Protein AF-A0A0F9B7J9-F1 (afdb_monomer)

Foldseek 3Di:
DQLQKDWAAFDPDRVHQPDDQVRNTDMDRPQDPVNPQAGFQDWDDDCWIWTFGLQWIWTWDADDHNCGIDIDTQGGRWGANHSQAWDDDHQWIWGAHPQATWIDRRRDTDGLCPVHCGVVDVQFADSVLRHQWHWDADVVQQKIKIWGFGPPDPDDRATFKIWIARPVVSDIDIDGHTFRHKDWDWQAADDPVRCCVVPVDPVPDLDDPPDSSNVTGDTAIWTQHPVRDIDGPSDFDDKDKDKDDKDFPDPPFWKFWFKKAWPFADPQKWKKKWKWADADPPDDTDTWDIFGADPVRMTGRNVGPRTYGMIMMMMIIGRDTDDTDDMDTDMDTPPDD

Sequence (337 aa):
NHPDRVRWSAANEETDMDQDADTQADSEDLESSDGGGGAIQRGFGGEYGVILQERSIWRQSYLGGDIVFQFDEVEKNRGLFAPGAAARYGRFVYYLAEDGFYRFDGTSSTPIGRNKIDATFFNELDESFKHRITTVISPLDSVVLWSYTTSGTAGNGDPDKIIAFNWSTNRWSRIEVDHEILLAALSVGRTLDGLDAVSTDLDALAFSLDSRVWTGGAATLATFDRAHKLNLLTGTPLTAVFETAERQLSPGQFSTPTSVRSLVEGTSATATIQVGKRTNSGDSVTFGAVISENDNGEHPCRDQNLSDRYHRIRLNVSGGFDDVQAVEVEYHPAGWQ

Mean predicted aligned error: 8.98 Å

Nearest PDB structures (foldseek):
  8zkk-assembly1_O  TM=7.600E-01  e=7.555E-19  Vibrio cholerae
  7z4f-assembly1_G  TM=7.173E-01  e=4.788E-15  Escherichia phage vB_EcoP_SU10
  7z4b-assembly1_DW  TM=7.558E-01  e=1.523E-13  Escherichia phage vB_EcoP_SU10
  8zkm-assembly1_E  TM=7.567E-01  e=8.153E-13  Vibrio cholerae
  7z47-assembly1_G  TM=7.385E-01  e=1.886E-12  Escherichia phage vB_EcoP_SU10

Organism: NCBI:txid412755

Radius of gyration: 25.65 Å; Cα contacts (8 Å, |Δi|>4): 740; chains: 1; bounding box: 58×53×76 Å

pLDDT: mean 86.21, std 12.84, range [41.16, 97.81]

Solvent-accessible surface area (backbone atoms only — not comparable to full-atom values): 18960 Å² total; per-residue (Å²): 135,68,59,34,51,48,73,46,38,21,74,97,35,85,84,44,66,66,72,33,80,91,45,53,7,43,71,50,73,61,74,38,95,83,76,61,18,57,43,59,46,45,75,42,82,67,101,45,34,39,39,28,14,43,18,18,27,32,37,35,41,83,68,53,71,96,54,40,64,47,78,44,82,59,40,76,85,44,24,35,63,31,57,34,34,44,44,75,56,94,70,34,37,41,34,32,31,90,88,33,34,33,40,31,63,83,68,55,71,45,77,74,17,76,100,68,46,33,70,61,49,66,74,38,47,30,72,93,41,42,80,63,20,23,35,39,73,41,78,88,80,36,31,41,36,39,33,32,28,48,66,82,62,94,58,98,67,52,25,34,35,34,42,36,38,27,73,84,78,73,47,77,50,79,45,84,52,78,28,55,47,56,42,74,37,63,27,68,57,56,56,79,87,56,41,58,82,77,44,85,46,81,90,73,55,94,60,65,89,85,36,55,65,42,69,27,71,42,78,39,62,26,32,28,34,90,82,75,43,85,41,67,86,76,67,83,56,68,69,44,76,48,70,55,73,78,40,53,88,32,83,98,36,42,22,31,50,40,35,35,34,69,46,67,41,44,100,58,43,44,60,31,36,27,53,24,32,29,78,51,96,86,51,72,73,47,65,53,70,82,34,57,60,44,100,85,51,34,25,76,36,64,86,64,77,57,69,28,32,32,37,29,46,35,40,39,35,32,62,36,68,77,48,77,79,53,74,49,77,43,65,46,56,69,87,75,129

Structure (mmCIF, N/CA/C/O backbone):
data_AF-A0A0F9B7J9-F1
#
_entry.id   AF-A0A0F9B7J9-F1
#
loop_
_atom_site.group_PDB
_atom_site.id
_atom_site.type_symbol
_atom_site.label_atom_id
_atom_site.label_alt_id
_atom_site.label_comp_id
_atom_site.label_asym_id
_atom_site.label_entity_id
_atom_site.label_seq_id
_atom_site.pdbx_PDB_ins_code
_atom_site.Cartn_x
_atom_site.Cartn_y
_atom_site.Cartn_z
_atom_site.occupancy
_atom_site.B_iso_or_equiv
_atom_site.auth_seq_id
_atom_site.auth_comp_id
_atom_site.auth_asym_id
_atom_site.auth_atom_id
_atom_site.pdbx_PDB_model_num
ATOM 1 N N . ASN A 1 1 ? -23.016 14.711 20.528 1.00 66.44 1 ASN A N 1
ATOM 2 C CA . ASN A 1 1 ? -22.232 13.715 19.772 1.00 66.44 1 ASN A CA 1
ATOM 3 C C . ASN A 1 1 ? -20.804 13.809 20.254 1.00 66.44 1 ASN A C 1
ATOM 5 O O . ASN A 1 1 ? -20.250 14.888 20.116 1.00 66.44 1 ASN A O 1
ATOM 9 N N . HIS A 1 2 ? -20.269 12.732 20.829 1.00 84.81 2 HIS A N 1
ATOM 10 C CA . HIS A 1 2 ? -18.863 12.606 21.233 1.00 84.81 2 HIS A CA 1
ATOM 11 C C . HIS A 1 2 ? -18.192 11.624 20.257 1.00 84.81 2 HIS A C 1
ATOM 13 O O . HIS A 1 2 ? -18.293 10.414 20.467 1.00 84.81 2 HIS A O 1
ATOM 19 N N . PRO A 1 3 ? -17.671 12.098 19.107 1.00 89.06 3 PRO A N 1
ATOM 20 C CA . PRO A 1 3 ? -17.072 11.237 18.078 1.00 89.06 3 PRO A CA 1
ATOM 21 C C . PRO A 1 3 ? -15.722 10.626 18.502 1.00 89.06 3 PRO A C 1
ATOM 23 O O . PRO A 1 3 ? -15.186 9.760 17.821 1.00 89.06 3 PRO A O 1
ATOM 26 N N . ASP A 1 4 ? -15.185 11.096 19.615 1.00 92.06 4 ASP A N 1
ATOM 27 C CA . ASP A 1 4 ? -13.957 10.720 20.306 1.00 92.06 4 ASP A CA 1
ATOM 28 C C . ASP A 1 4 ? -14.189 9.741 21.470 1.00 92.06 4 ASP A C 1
ATOM 30 O O . ASP A 1 4 ? -13.235 9.322 22.124 1.00 92.06 4 ASP A O 1
ATOM 34 N N . ARG A 1 5 ? -15.443 9.339 21.715 1.00 93.56 5 ARG A N 1
ATOM 35 C CA . ARG A 1 5 ? -15.799 8.422 22.801 1.00 93.56 5 ARG A CA 1
ATOM 36 C C . ARG A 1 5 ? -15.600 6.963 22.425 1.00 93.56 5 ARG A C 1
ATOM 38 O O . ARG A 1 5 ? -16.201 6.471 21.468 1.00 93.56 5 ARG A O 1
ATOM 45 N N . VAL A 1 6 ? -14.882 6.237 23.271 1.00 93.31 6 VAL A N 1
ATOM 46 C CA . VAL A 1 6 ? -14.864 4.772 23.281 1.00 93.31 6 VAL A CA 1
ATOM 47 C C . VAL A 1 6 ? -15.878 4.279 24.301 1.00 93.31 6 VAL A C 1
ATOM 49 O O . VAL A 1 6 ? -15.999 4.838 25.386 1.00 93.31 6 VAL A O 1
ATOM 52 N N . ARG A 1 7 ? -16.615 3.223 23.961 1.00 92.44 7 ARG A N 1
ATOM 53 C CA . ARG A 1 7 ? -17.518 2.523 24.882 1.00 92.44 7 ARG A CA 1
ATOM 54 C C . ARG A 1 7 ? -17.219 1.038 24.848 1.00 92.44 7 ARG A C 1
ATOM 56 O O . ARG A 1 7 ? -16.876 0.518 23.785 1.00 92.44 7 ARG A O 1
ATOM 63 N N . TRP A 1 8 ? -17.396 0.371 25.975 1.00 92.31 8 TRP A N 1
ATOM 64 C CA . TRP A 1 8 ? -17.300 -1.078 26.068 1.00 92.31 8 TRP A CA 1
ATOM 65 C C . TRP A 1 8 ? -18.460 -1.631 26.892 1.00 92.31 8 TRP A C 1
ATOM 67 O O . TRP A 1 8 ? -19.001 -0.949 27.759 1.00 92.31 8 TRP A O 1
ATOM 77 N N . SER A 1 9 ? -18.861 -2.853 26.557 1.00 93.25 9 SER A N 1
ATOM 78 C CA . SER A 1 9 ? -19.943 -3.563 27.230 1.00 93.25 9 SER A CA 1
ATOM 79 C C . SER A 1 9 ? -19.498 -4.109 28.585 1.00 93.25 9 SER A C 1
ATOM 81 O O . SER A 1 9 ? -18.304 -4.131 28.905 1.00 93.25 9 SER A O 1
ATOM 83 N N . ALA A 1 10 ? -20.464 -4.622 29.338 1.00 92.00 10 ALA A N 1
ATOM 84 C CA . ALA A 1 10 ? -20.236 -5.415 30.531 1.00 92.00 10 ALA A CA 1
ATOM 85 C C . ALA A 1 10 ? -19.312 -6.609 30.251 1.00 92.00 10 ALA A C 1
ATOM 87 O O . ALA A 1 10 ? -19.294 -7.206 29.165 1.00 92.00 10 ALA A O 1
ATOM 88 N N . ALA A 1 11 ? -18.535 -6.990 31.262 1.00 86.75 11 ALA A N 1
ATOM 89 C CA . ALA A 1 11 ? -17.649 -8.137 31.184 1.00 86.75 11 ALA A CA 1
ATOM 90 C C . ALA A 1 11 ? -18.453 -9.437 30.989 1.00 86.75 11 ALA A C 1
ATOM 92 O O . ALA A 1 11 ? -19.240 -9.833 31.846 1.00 86.75 11 ALA A O 1
ATOM 93 N N . ASN A 1 12 ? -18.180 -10.150 29.891 1.00 87.81 12 ASN A N 1
ATOM 94 C CA . ASN A 1 12 ? -18.875 -11.378 29.467 1.00 87.81 12 ASN A CA 1
ATOM 95 C C . ASN A 1 12 ? -20.361 -11.213 29.101 1.00 87.81 12 ASN A C 1
ATOM 97 O O . ASN A 1 12 ? -21.050 -12.223 28.982 1.00 87.81 12 ASN A O 1
ATOM 101 N N . GLU A 1 13 ? -20.840 -9.986 28.908 1.00 90.94 13 GLU A N 1
ATOM 102 C CA . GLU A 1 13 ? -22.191 -9.714 28.417 1.00 90.94 13 GLU A CA 1
ATOM 103 C C . GLU A 1 13 ? -22.115 -8.601 27.368 1.00 90.94 13 GLU A C 1
ATOM 105 O O . 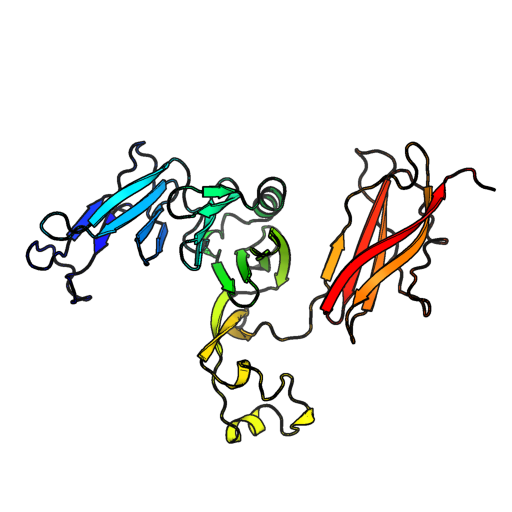GLU A 1 13 ? -22.066 -7.414 27.680 1.00 90.94 13 GLU A O 1
ATOM 110 N N . GLU A 1 14 ? -22.038 -8.986 26.094 1.00 88.69 14 GLU A N 1
ATOM 111 C CA . GLU A 1 14 ? -21.815 -8.060 24.979 1.00 88.69 14 GLU A CA 1
ATOM 112 C C . GLU A 1 14 ? -23.001 -7.136 24.681 1.00 88.69 14 GLU A C 1
ATOM 114 O O . GLU A 1 14 ? -22.853 -6.163 23.937 1.00 88.69 14 GLU A O 1
ATOM 119 N N . THR A 1 15 ? -24.184 -7.455 25.212 1.00 93.06 15 THR A N 1
ATOM 120 C CA . THR A 1 15 ? -25.407 -6.687 24.952 1.00 93.06 15 THR A CA 1
ATOM 121 C C . THR A 1 15 ? -25.685 -5.616 26.001 1.00 93.06 15 THR A C 1
ATOM 123 O O . THR A 1 15 ? -26.428 -4.673 25.714 1.00 93.06 15 THR A O 1
ATOM 126 N N . ASP A 1 16 ? -25.066 -5.723 27.177 1.00 91.81 16 ASP A N 1
ATOM 127 C CA . ASP A 1 16 ? -25.192 -4.753 28.257 1.00 91.81 16 ASP A CA 1
ATOM 128 C C . ASP A 1 16 ? -24.142 -3.646 28.098 1.00 91.81 16 ASP A C 1
ATOM 130 O O . ASP A 1 16 ? -22.937 -3.869 28.201 1.00 91.81 16 ASP A O 1
ATOM 134 N N . MET A 1 17 ? -24.619 -2.444 27.793 1.00 90.19 17 MET A N 1
ATOM 135 C CA . MET A 1 17 ? -23.813 -1.234 27.610 1.00 90.19 17 MET A CA 1
ATOM 136 C C . MET A 1 17 ? -24.127 -0.187 28.687 1.00 90.19 17 MET A C 1
ATOM 138 O O . MET A 1 17 ? -23.710 0.969 28.549 1.00 90.19 17 MET A O 1
ATOM 142 N N . ASP A 1 18 ? -24.912 -0.555 29.703 1.00 91.50 18 ASP A N 1
ATOM 143 C CA . ASP A 1 18 ? -25.284 0.344 30.786 1.00 91.50 18 ASP A CA 1
ATOM 144 C C . ASP A 1 18 ? -24.098 0.480 31.741 1.00 91.50 18 ASP A C 1
ATOM 146 O O . ASP A 1 18 ? -23.540 -0.509 32.206 1.00 91.50 18 ASP A O 1
ATOM 150 N N . GLN A 1 19 ? -23.680 1.720 32.005 1.00 88.94 19 GLN A N 1
ATOM 151 C CA . GLN A 1 19 ? -22.491 1.975 32.816 1.00 88.94 19 GLN A CA 1
ATOM 152 C C . GLN A 1 19 ? -22.691 1.479 34.248 1.00 88.94 19 GLN A C 1
ATOM 154 O O . GLN A 1 19 ? -23.556 1.990 34.966 1.00 88.94 19 GLN A O 1
ATOM 159 N N . ASP A 1 20 ? -21.862 0.531 34.668 1.00 87.25 20 ASP A N 1
ATOM 160 C CA . ASP A 1 20 ? -21.904 -0.052 36.002 1.00 87.25 20 ASP A CA 1
ATOM 161 C C . ASP A 1 20 ? -20.506 -0.554 36.395 1.00 87.25 20 ASP A C 1
ATOM 163 O O . ASP A 1 20 ? -19.847 -1.298 35.666 1.00 87.25 20 ASP A O 1
ATOM 167 N N . ALA A 1 21 ? -20.047 -0.135 37.574 1.00 85.12 21 ALA A N 1
ATOM 168 C CA . ALA A 1 21 ? -18.756 -0.536 38.118 1.00 85.12 21 ALA A CA 1
ATOM 169 C C . ALA A 1 21 ? -18.702 -2.042 38.431 1.00 85.12 21 ALA A C 1
ATOM 171 O O . ALA A 1 21 ? -17.639 -2.651 38.299 1.00 85.12 21 ALA A O 1
ATOM 172 N N . ASP A 1 22 ? -19.834 -2.656 38.799 1.00 87.31 22 ASP A N 1
ATOM 173 C CA . ASP A 1 22 ? -19.907 -4.088 39.107 1.00 87.31 22 ASP A CA 1
ATOM 174 C C . ASP A 1 22 ? -19.765 -4.943 37.838 1.00 87.31 22 ASP A C 1
ATOM 176 O O . ASP A 1 22 ? -19.144 -6.011 37.864 1.00 87.31 22 ASP A O 1
ATOM 180 N N . THR A 1 23 ? -20.306 -4.466 36.712 1.00 88.12 23 THR A N 1
ATOM 181 C CA . THR A 1 23 ? -20.211 -5.142 35.409 1.00 88.12 23 THR A CA 1
ATOM 182 C C . THR A 1 23 ? -18.984 -4.714 34.605 1.00 88.12 23 THR A C 1
ATOM 184 O O . THR A 1 23 ? -18.657 -5.360 33.607 1.00 88.12 23 THR A O 1
ATOM 187 N N . GLN A 1 24 ? -18.286 -3.662 35.049 1.00 89.25 24 GLN A N 1
ATOM 188 C CA . GLN A 1 24 ? -17.162 -3.012 34.368 1.00 89.25 24 GLN A CA 1
ATOM 189 C C . GLN A 1 24 ? -17.520 -2.383 33.010 1.00 89.25 24 GLN A C 1
ATOM 191 O O . GLN A 1 24 ? -16.619 -2.042 32.240 1.00 89.25 24 GLN A O 1
ATOM 196 N N . ALA A 1 25 ? -18.807 -2.217 32.702 1.00 91.25 25 ALA A N 1
ATOM 197 C CA . ALA A 1 25 ? -19.257 -1.478 31.529 1.00 91.25 25 ALA A CA 1
ATOM 198 C C . ALA A 1 25 ? -19.030 0.020 31.750 1.00 91.25 25 ALA A C 1
ATOM 200 O O . ALA A 1 25 ? -19.495 0.578 32.744 1.00 91.25 25 ALA A O 1
ATOM 201 N N . ASP A 1 26 ? -18.326 0.685 30.833 1.00 92.19 26 ASP A N 1
ATOM 202 C CA . ASP A 1 26 ? -18.084 2.124 30.933 1.00 92.19 26 ASP A CA 1
ATOM 203 C C . ASP A 1 26 ? -17.709 2.751 29.568 1.00 92.19 26 ASP A C 1
ATOM 205 O O . ASP A 1 26 ? -17.754 2.113 28.507 1.00 92.19 26 ASP A O 1
ATOM 209 N N . SER A 1 27 ? -17.400 4.047 29.568 1.00 92.12 27 SER A N 1
ATOM 210 C CA . SER A 1 27 ? -16.949 4.804 28.411 1.00 92.12 27 SER A CA 1
ATOM 211 C C . SER A 1 27 ? -15.913 5.847 28.789 1.00 92.12 27 SER A C 1
ATOM 213 O O . SER A 1 27 ? -16.092 6.531 29.789 1.00 92.12 27 SER A O 1
ATOM 215 N N . GLU A 1 28 ? -14.950 6.077 27.904 1.00 92.00 28 GLU A N 1
ATOM 216 C CA . GLU A 1 28 ? -13.939 7.123 28.059 1.00 92.00 28 GLU A CA 1
ATOM 217 C C . GLU A 1 28 ? -13.932 8.026 26.819 1.00 92.00 28 GLU A C 1
ATOM 219 O O . GLU A 1 28 ? -14.028 7.542 25.684 1.00 92.00 28 GLU A O 1
ATOM 224 N N . ASP A 1 29 ? -13.817 9.336 27.032 1.00 92.38 29 ASP A N 1
ATOM 225 C CA . ASP A 1 29 ? -13.589 10.309 25.962 1.00 92.38 29 ASP A CA 1
ATOM 226 C C . ASP A 1 29 ? -12.082 10.438 25.711 1.00 92.38 29 ASP A C 1
ATOM 228 O O . ASP A 1 29 ? -11.319 10.840 26.588 1.00 92.38 29 ASP A O 1
ATOM 232 N N . LEU A 1 30 ? -11.639 10.079 24.503 1.00 91.50 30 LEU A N 1
ATOM 233 C CA . LEU A 1 30 ? -10.228 10.129 24.126 1.00 91.50 30 LEU A CA 1
ATOM 234 C C . LEU A 1 30 ? -9.842 11.531 23.654 1.00 91.50 30 LEU A C 1
ATOM 236 O O . LEU A 1 30 ? -9.619 11.779 22.463 1.00 91.50 30 LEU A O 1
ATOM 240 N N . GLU A 1 31 ? -9.742 12.452 24.605 1.00 87.50 31 GLU A N 1
ATOM 241 C CA . GLU A 1 31 ? -9.237 13.792 24.344 1.00 87.50 31 GLU A CA 1
ATOM 242 C C . GLU A 1 31 ? -7.715 13.745 24.170 1.00 87.50 31 GLU A C 1
ATOM 244 O O . GLU A 1 31 ? -6.949 13.561 25.119 1.00 87.50 31 GLU A O 1
ATOM 249 N N . SER A 1 32 ? -7.264 13.897 22.922 1.00 81.25 32 SER A N 1
ATOM 250 C CA . SER A 1 32 ? -5.836 14.020 22.622 1.00 81.25 32 SER A CA 1
ATOM 251 C C . SER A 1 32 ? -5.226 15.157 23.431 1.00 81.25 32 SER A C 1
ATOM 253 O O . SER A 1 32 ? -5.813 16.231 23.566 1.00 81.25 32 SER A O 1
ATOM 255 N N . SER A 1 33 ? -4.019 14.939 23.949 1.00 78.12 33 SER A N 1
ATOM 256 C CA . SER A 1 33 ? -3.350 15.914 24.815 1.00 78.12 33 SER A CA 1
ATOM 257 C C . SER A 1 33 ? -3.027 17.247 24.125 1.00 78.12 33 SER A C 1
ATOM 259 O O . SER A 1 33 ? -2.748 18.234 24.805 1.00 78.12 33 SER A O 1
ATOM 261 N N . ASP A 1 34 ? -3.060 17.292 22.790 1.00 78.50 34 ASP A N 1
ATOM 262 C CA . ASP A 1 34 ? -2.929 18.515 21.992 1.00 78.50 34 ASP A CA 1
ATOM 263 C C . ASP A 1 34 ? -4.279 19.094 21.518 1.00 78.50 34 ASP A C 1
ATOM 265 O O . ASP A 1 34 ? -4.307 20.114 20.827 1.00 78.50 34 ASP A O 1
ATOM 269 N N . GLY A 1 35 ? -5.399 18.475 21.909 1.00 72.44 35 GLY A N 1
ATOM 270 C CA . GLY A 1 35 ? -6.758 18.846 21.512 1.00 72.44 35 GLY A CA 1
ATOM 271 C C . GLY A 1 35 ? -7.086 18.555 20.043 1.00 72.44 35 GLY A C 1
ATOM 272 O O . GLY A 1 35 ? -8.130 18.988 19.558 1.00 72.44 35 GLY A O 1
ATOM 273 N N . GLY A 1 36 ? -6.204 17.859 19.317 1.00 79.94 36 GLY A N 1
ATOM 274 C CA . GLY A 1 36 ? -6.253 17.716 17.865 1.00 79.94 36 GLY A CA 1
ATOM 275 C C . GLY A 1 36 ? -6.612 16.326 17.343 1.00 79.94 36 GLY A C 1
ATOM 276 O O . GLY A 1 36 ? -6.570 16.150 16.130 1.00 79.94 36 GLY A O 1
ATOM 277 N N . GLY A 1 37 ? -6.951 15.356 18.200 1.00 81.44 37 GLY A N 1
ATOM 278 C CA . GLY A 1 37 ? -7.128 13.940 17.827 1.00 81.44 37 GLY A CA 1
ATOM 279 C C . GLY A 1 37 ? -8.226 13.662 16.791 1.00 81.44 37 GLY A C 1
ATOM 280 O O . GLY A 1 37 ? -8.037 12.818 15.913 1.00 81.44 37 GLY A O 1
ATOM 281 N N . GLY A 1 38 ? -9.329 14.412 16.834 1.00 90.62 38 GLY A N 1
ATOM 282 C CA . GLY A 1 38 ? -10.464 14.252 15.918 1.00 90.62 38 GLY A CA 1
ATOM 283 C C . GLY A 1 38 ? -11.334 13.028 16.227 1.00 90.62 38 GLY A C 1
ATOM 284 O O . GLY A 1 38 ? -11.279 12.456 17.315 1.00 90.62 38 GLY A O 1
ATOM 285 N N . ALA A 1 39 ? -12.172 12.632 15.268 1.00 93.31 39 ALA A N 1
ATOM 286 C CA . ALA A 1 39 ? -13.091 11.505 15.447 1.00 93.31 39 ALA A CA 1
ATOM 287 C C . ALA A 1 39 ? -12.358 10.152 15.478 1.00 93.31 39 ALA A C 1
ATOM 289 O O . ALA A 1 39 ? -11.379 9.954 14.754 1.00 93.31 39 ALA A O 1
ATOM 290 N N . ILE A 1 40 ? -12.865 9.185 16.250 1.00 95.06 40 ILE A N 1
ATOM 291 C CA . ILE A 1 40 ? -12.411 7.792 16.172 1.00 95.06 40 ILE A CA 1
ATOM 292 C C . ILE A 1 40 ? -12.812 7.220 14.813 1.00 95.06 40 ILE A C 1
ATOM 294 O O . ILE A 1 40 ? -13.981 7.219 14.433 1.00 95.06 40 ILE A O 1
ATOM 298 N N . GLN A 1 41 ? -11.825 6.697 14.093 1.00 95.31 41 GLN A N 1
ATOM 299 C CA . GLN A 1 41 ? -12.001 6.126 12.763 1.00 95.31 41 GLN A CA 1
ATOM 300 C C . GLN A 1 41 ? -12.075 4.599 12.820 1.00 95.31 41 GLN A C 1
ATOM 302 O O . GLN A 1 41 ? -12.881 3.991 12.114 1.00 95.31 41 GLN A O 1
ATOM 307 N N . ARG A 1 42 ? -11.226 3.957 13.640 1.00 95.25 42 ARG A N 1
ATOM 308 C CA . ARG A 1 42 ? -11.175 2.491 13.744 1.00 95.25 42 ARG A CA 1
ATOM 309 C C . ARG A 1 42 ? -10.475 2.004 15.009 1.00 95.25 42 ARG A C 1
ATOM 311 O O . ARG A 1 42 ? -9.492 2.595 15.439 1.00 95.25 42 ARG A O 1
ATOM 318 N N . GLY A 1 43 ? -10.934 0.875 15.549 1.00 94.81 43 GLY A N 1
ATOM 319 C CA . GLY A 1 43 ? -10.275 0.147 16.635 1.00 94.81 43 GLY A CA 1
ATOM 320 C C . GLY A 1 43 ? -9.855 -1.265 16.218 1.00 94.81 43 GLY A C 1
ATOM 321 O O . GLY A 1 43 ? -10.502 -1.891 15.377 1.00 94.81 43 GLY A O 1
ATOM 322 N N . PHE A 1 44 ? -8.784 -1.780 16.821 1.00 94.94 44 PHE A N 1
ATOM 323 C CA . PHE A 1 44 ? -8.328 -3.161 16.667 1.00 94.94 44 PHE A CA 1
ATOM 324 C C . PHE A 1 44 ? -8.035 -3.799 18.026 1.00 94.94 44 PHE A C 1
ATOM 326 O O . PHE A 1 44 ? -7.168 -3.324 18.755 1.00 94.94 44 PHE A O 1
ATOM 333 N N . GLY A 1 45 ? -8.679 -4.927 18.328 1.00 90.06 45 GLY A N 1
ATOM 334 C CA . GLY A 1 45 ? -8.370 -5.755 19.501 1.00 90.06 45 GLY A CA 1
ATOM 335 C C . GLY A 1 45 ? -7.180 -6.699 19.278 1.00 90.06 45 GLY A C 1
ATOM 336 O O . GLY A 1 45 ? -6.790 -6.953 18.136 1.00 90.06 45 GLY A O 1
ATOM 337 N N . GLY A 1 46 ? -6.593 -7.201 20.367 1.00 87.12 46 GLY A N 1
ATOM 338 C CA . GLY A 1 46 ? -5.462 -8.138 20.408 1.00 87.12 46 GLY A CA 1
ATOM 339 C C . GLY A 1 46 ? -4.845 -8.172 21.811 1.00 87.12 46 GLY A C 1
ATOM 340 O O . GLY A 1 46 ? -5.580 -8.017 22.775 1.00 87.12 46 GLY A O 1
ATOM 341 N N . GLU A 1 47 ? -3.520 -8.336 21.942 1.00 85.81 47 GLU A N 1
ATOM 342 C CA . GLU A 1 47 ? -2.828 -8.255 23.255 1.00 85.81 47 GLU A CA 1
ATOM 343 C C . GLU A 1 47 ? -3.102 -6.927 23.983 1.00 85.81 47 GLU A C 1
ATOM 345 O O . GLU A 1 47 ? -3.299 -6.890 25.191 1.00 85.81 47 GLU A O 1
ATOM 350 N N . TYR A 1 48 ? -3.167 -5.851 23.206 1.00 90.75 48 TYR A N 1
ATOM 351 C CA . TYR A 1 48 ? -3.689 -4.546 23.581 1.00 90.75 48 TYR A CA 1
ATOM 352 C C . TYR A 1 48 ? -4.633 -4.070 22.472 1.00 90.75 48 TYR A C 1
ATOM 354 O O . TYR A 1 48 ? -4.541 -4.509 21.309 1.00 90.75 48 TYR A O 1
ATOM 362 N N . GLY A 1 49 ? -5.537 -3.165 22.836 1.00 93.25 49 GLY A N 1
ATOM 363 C CA . GLY A 1 49 ? -6.358 -2.434 21.882 1.00 93.25 49 GLY A CA 1
ATOM 364 C C . GLY A 1 49 ? -5.546 -1.324 21.219 1.00 93.25 49 GLY A C 1
ATOM 365 O O . GLY A 1 49 ? -4.721 -0.676 21.861 1.00 93.25 49 GLY A O 1
ATOM 366 N N . VAL A 1 50 ? -5.758 -1.113 19.925 1.00 95.81 50 VAL A N 1
ATOM 367 C CA . VAL A 1 50 ? -5.226 0.035 19.181 1.00 95.81 50 VAL A CA 1
ATOM 368 C C . VAL A 1 50 ? -6.406 0.823 18.654 1.00 95.81 50 VAL A C 1
ATOM 370 O O . VAL A 1 50 ? -7.241 0.258 17.950 1.00 95.81 50 VAL A O 1
ATOM 373 N N . ILE A 1 51 ? -6.471 2.108 18.976 1.00 96.25 51 ILE A N 1
ATOM 374 C CA . ILE A 1 51 ? -7.567 2.989 18.581 1.00 96.25 51 ILE A CA 1
ATOM 375 C C . ILE A 1 51 ? -6.981 4.111 17.738 1.00 96.25 51 ILE A C 1
ATOM 377 O O . ILE A 1 51 ? -6.091 4.836 18.174 1.00 96.25 51 ILE A O 1
ATOM 381 N N . LEU A 1 52 ? -7.458 4.213 16.504 1.00 96.50 52 LEU A N 1
ATOM 382 C CA . LEU A 1 52 ? -7.027 5.195 15.524 1.00 96.50 52 LEU A CA 1
ATOM 383 C C . LEU A 1 52 ? -8.086 6.293 15.435 1.00 96.50 52 LEU A C 1
ATOM 385 O O . LEU A 1 52 ? -9.219 6.035 15.015 1.00 96.50 52 LEU A O 1
ATOM 389 N N . GLN A 1 53 ? -7.706 7.510 15.808 1.00 95.88 53 GLN A N 1
ATOM 390 C CA . GLN A 1 53 ? -8.456 8.725 15.500 1.00 95.88 53 GLN A CA 1
ATOM 391 C C . GLN A 1 53 ? -7.959 9.320 14.175 1.00 95.88 53 GLN A C 1
ATOM 393 O O . GLN A 1 53 ? -7.021 8.799 13.573 1.00 95.88 53 GLN A O 1
ATOM 398 N N . GLU A 1 54 ? -8.564 10.408 13.704 1.00 94.56 54 GLU A N 1
ATOM 399 C CA . GLU A 1 54 ? -8.123 11.116 12.488 1.00 94.56 54 GLU A CA 1
ATOM 400 C C . GLU A 1 54 ? -6.661 11.573 12.586 1.00 94.56 54 GLU A C 1
ATOM 402 O O . GLU A 1 54 ? -5.911 11.502 11.611 1.00 94.56 54 GLU A O 1
ATOM 407 N N . ARG A 1 55 ? -6.227 12.001 13.778 1.00 94.19 55 ARG A N 1
ATOM 408 C CA . ARG A 1 55 ? -4.918 12.637 13.993 1.00 94.19 55 ARG A CA 1
ATOM 409 C C . ARG A 1 55 ? -4.187 12.167 15.259 1.00 94.19 55 ARG A C 1
ATOM 411 O O . ARG A 1 55 ? -3.207 12.795 15.652 1.00 94.19 55 ARG A O 1
ATOM 418 N N . SER A 1 56 ? -4.618 11.075 15.886 1.00 94.88 56 SER A N 1
ATOM 419 C CA . SER A 1 56 ? -3.935 10.471 17.040 1.00 94.88 56 SER A CA 1
ATOM 420 C C . SER A 1 56 ? -4.106 8.946 17.062 1.00 94.88 56 SER A C 1
ATOM 422 O O . SER A 1 56 ? -5.051 8.407 16.472 1.00 94.88 56 SER A O 1
ATOM 424 N N . ILE A 1 57 ? -3.182 8.241 17.722 1.00 95.62 57 ILE A N 1
ATOM 425 C CA . ILE A 1 57 ? -3.244 6.790 17.951 1.00 95.62 57 ILE A CA 1
ATOM 426 C C . ILE A 1 57 ? -3.102 6.504 19.439 1.00 95.62 57 ILE A C 1
ATOM 428 O O . ILE A 1 57 ? -2.115 6.882 20.074 1.00 95.62 57 ILE A O 1
ATOM 432 N N . TRP A 1 58 ? -4.052 5.736 19.957 1.00 95.50 58 TRP A N 1
ATOM 433 C CA . TRP A 1 58 ? -4.116 5.330 21.350 1.00 95.50 58 TRP A CA 1
ATOM 434 C C . TRP A 1 58 ? -3.909 3.832 21.502 1.00 95.50 58 TRP A C 1
ATOM 436 O O . TRP A 1 58 ? -4.326 3.030 20.658 1.00 95.50 58 TRP A O 1
ATOM 446 N N . ARG A 1 59 ? -3.307 3.449 22.624 1.00 95.19 59 ARG A N 1
ATOM 447 C CA . ARG A 1 59 ? -3.206 2.066 23.072 1.00 95.19 59 ARG A CA 1
ATOM 448 C C . ARG A 1 59 ? -4.089 1.863 24.293 1.00 95.19 59 ARG A C 1
ATOM 450 O O . ARG A 1 59 ? -3.953 2.572 25.283 1.00 95.19 59 ARG A O 1
ATOM 457 N N . GLN A 1 60 ? -4.947 0.858 24.225 1.00 94.94 60 GLN A N 1
ATOM 458 C CA . GLN A 1 60 ? -5.831 0.439 25.303 1.00 94.94 60 GLN A CA 1
ATOM 459 C C . GLN A 1 60 ? -5.258 -0.808 25.982 1.00 94.94 60 GLN A C 1
ATOM 461 O O . GLN A 1 60 ? -5.052 -1.833 25.325 1.00 94.94 60 GLN A O 1
ATOM 466 N N . SER A 1 61 ? -5.039 -0.739 27.293 1.00 93.88 61 SER A N 1
ATOM 467 C CA . SER A 1 61 ? -4.582 -1.866 28.117 1.00 93.88 61 SER A CA 1
ATOM 468 C C . SER A 1 61 ? -5.611 -2.171 29.199 1.00 93.88 61 SER A C 1
ATOM 470 O O . SER A 1 61 ? -6.119 -1.254 29.836 1.00 93.88 61 SER A O 1
ATOM 472 N N . TYR A 1 62 ? -5.930 -3.446 29.414 1.00 91.38 62 TYR A N 1
ATOM 473 C CA . TYR A 1 62 ? -6.825 -3.853 30.498 1.00 91.38 62 TYR A CA 1
ATOM 474 C C . TYR A 1 62 ? -6.071 -3.845 31.833 1.00 91.38 62 TYR A C 1
ATOM 476 O O . TYR A 1 62 ? -5.034 -4.500 31.951 1.00 91.38 62 TYR A O 1
ATOM 484 N N . LEU A 1 63 ? -6.585 -3.109 32.821 1.00 90.31 63 LEU A N 1
ATOM 485 C CA . LEU A 1 63 ? -6.055 -3.089 34.191 1.00 90.31 63 LEU A CA 1
ATOM 486 C C . LEU A 1 63 ? -6.938 -3.906 35.144 1.00 90.31 63 LEU A C 1
ATOM 488 O O . LEU A 1 63 ? -6.414 -4.638 35.986 1.00 90.31 63 LEU A O 1
ATOM 492 N N . GLY A 1 64 ? -8.260 -3.823 34.966 1.00 82.88 64 GLY A N 1
ATOM 493 C CA . GLY A 1 64 ? -9.259 -4.440 35.836 1.00 82.88 64 GLY A CA 1
ATOM 494 C C . GLY A 1 64 ? -9.492 -3.679 37.149 1.00 82.88 64 GLY A C 1
ATOM 495 O O . GLY A 1 64 ? -8.666 -2.884 37.595 1.00 82.88 64 GLY A O 1
ATOM 496 N N . GLY A 1 65 ? -10.631 -3.951 37.791 1.00 83.06 65 GLY A N 1
ATOM 497 C CA . GLY A 1 65 ? -11.074 -3.220 38.985 1.00 83.06 65 GLY A CA 1
ATOM 498 C C . GLY A 1 65 ? -11.762 -1.905 38.613 1.00 83.06 65 GLY A C 1
ATOM 499 O O . GLY A 1 65 ? -12.459 -1.857 37.605 1.00 83.06 65 GLY A O 1
ATOM 500 N N . ASP A 1 66 ? -11.555 -0.857 39.415 1.00 80.81 66 ASP A N 1
ATOM 501 C CA . ASP A 1 66 ? -12.245 0.436 39.260 1.00 80.81 66 ASP A CA 1
ATOM 502 C C . ASP A 1 66 ? -11.853 1.186 37.974 1.00 80.81 66 ASP A C 1
ATOM 504 O O . ASP A 1 66 ? -12.665 1.904 37.403 1.00 80.81 66 ASP A O 1
ATOM 508 N N . ILE A 1 67 ? -10.609 1.019 37.506 1.00 85.50 67 ILE A N 1
ATOM 509 C CA . ILE A 1 67 ? -10.160 1.505 36.194 1.00 85.50 67 ILE A CA 1
ATOM 510 C C . ILE A 1 67 ? -10.075 0.291 35.281 1.00 85.50 67 ILE A C 1
ATOM 512 O O . ILE A 1 67 ? -9.099 -0.458 35.308 1.00 85.50 67 ILE A O 1
ATOM 516 N N . VAL A 1 68 ? -11.113 0.084 34.478 1.00 89.06 68 VAL A N 1
ATOM 517 C CA . VAL A 1 68 ? -11.233 -1.110 33.632 1.00 89.06 68 VAL A CA 1
ATOM 518 C C . VAL A 1 68 ? -10.138 -1.123 32.562 1.00 89.06 68 VAL A C 1
ATOM 520 O O . VAL A 1 68 ? -9.373 -2.087 32.447 1.00 89.06 68 VAL A O 1
ATOM 523 N N . PHE A 1 69 ? -10.009 -0.017 31.826 1.00 93.38 69 PHE A N 1
ATOM 524 C CA . PHE A 1 69 ? -9.012 0.169 30.778 1.00 93.38 69 PHE A CA 1
ATOM 525 C C . PHE A 1 69 ? -8.182 1.430 31.002 1.00 93.38 69 PHE A C 1
ATOM 527 O O . PHE A 1 69 ? -8.702 2.481 31.359 1.00 93.38 69 PHE A O 1
ATOM 534 N N . GLN A 1 70 ? -6.886 1.329 30.720 1.00 93.81 70 GLN A N 1
ATOM 535 C CA . GLN A 1 70 ? -5.988 2.467 30.583 1.00 93.81 70 GLN A CA 1
ATOM 536 C C . GLN A 1 70 ? -5.811 2.805 29.104 1.00 93.81 70 GLN A C 1
ATOM 538 O O . GLN A 1 70 ? -5.481 1.924 28.302 1.00 93.81 70 GLN A O 1
ATOM 543 N N . PHE A 1 71 ? -5.978 4.082 28.765 1.00 94.69 71 PHE A N 1
ATOM 544 C CA . PHE A 1 71 ? -5.743 4.617 27.429 1.00 94.69 71 PHE A CA 1
ATOM 545 C C . PHE A 1 71 ? -4.481 5.478 27.428 1.00 94.69 71 PHE A C 1
ATOM 547 O O . PHE A 1 71 ? -4.431 6.535 28.050 1.00 94.69 71 PHE A O 1
ATOM 554 N N . ASP A 1 72 ? -3.459 5.018 26.715 1.00 94.69 72 ASP A N 1
ATOM 555 C CA . ASP A 1 72 ? -2.218 5.760 26.517 1.00 94.69 72 ASP A CA 1
ATOM 556 C C . ASP A 1 72 ? -2.209 6.361 25.109 1.00 94.69 72 ASP A C 1
ATOM 558 O O . ASP A 1 72 ? -2.315 5.627 24.123 1.00 94.69 72 ASP A O 1
ATOM 562 N N . GLU A 1 73 ? -2.041 7.677 24.989 1.00 94.00 73 GLU A N 1
ATOM 563 C CA . GLU A 1 73 ? -1.793 8.314 23.693 1.00 94.00 73 GLU A CA 1
ATOM 564 C C . GLU A 1 73 ? -0.356 8.016 23.250 1.00 94.00 73 GLU A C 1
ATOM 566 O O . GLU A 1 73 ? 0.610 8.457 23.879 1.00 94.00 73 GLU A O 1
ATOM 571 N N . VAL A 1 74 ? -0.209 7.255 22.167 1.00 94.06 74 VAL A N 1
ATOM 572 C CA . VAL A 1 74 ? 1.090 6.757 21.698 1.00 94.06 74 VAL A CA 1
ATOM 573 C C . VAL A 1 74 ? 1.647 7.616 20.565 1.00 94.06 74 VAL A C 1
ATOM 575 O O . VAL A 1 74 ? 2.841 7.907 20.541 1.00 94.06 74 VAL A O 1
ATOM 578 N N . GLU A 1 75 ? 0.794 8.056 19.640 1.00 91.88 75 GLU A N 1
ATOM 579 C CA . GLU A 1 75 ? 1.177 8.936 18.532 1.00 91.88 75 GLU A CA 1
ATOM 580 C C . GLU A 1 75 ? 0.273 10.160 18.497 1.00 91.88 75 GLU A C 1
ATOM 582 O O . GLU A 1 75 ? -0.946 10.039 18.573 1.00 91.88 75 GLU A O 1
ATOM 587 N N . LYS A 1 76 ? 0.887 11.332 18.332 1.00 91.38 76 LYS A N 1
ATOM 588 C CA . LYS A 1 76 ? 0.204 12.628 18.256 1.00 91.38 76 LYS A CA 1
ATOM 589 C C . LYS A 1 76 ? 0.369 13.212 16.866 1.00 91.38 76 LYS A C 1
ATOM 591 O O . LYS A 1 76 ? 1.417 13.031 16.246 1.00 91.38 76 LYS A O 1
ATOM 596 N N . ASN A 1 77 ? -0.620 13.976 16.409 1.00 89.75 77 ASN A N 1
ATOM 597 C CA . ASN A 1 77 ? -0.643 14.605 15.082 1.00 89.75 77 ASN A CA 1
ATOM 598 C C . ASN A 1 77 ? -0.537 13.625 13.900 1.00 89.75 77 ASN A C 1
ATOM 600 O O . ASN A 1 77 ? -0.229 14.034 12.781 1.00 89.75 77 ASN A O 1
ATOM 604 N N . ARG A 1 78 ? -0.794 12.336 14.135 1.00 92.44 78 ARG A N 1
ATOM 605 C CA . ARG A 1 78 ? -0.843 11.291 13.118 1.00 92.44 78 ARG A CA 1
ATOM 606 C C . ARG A 1 78 ? -1.940 10.307 13.482 1.00 92.44 78 ARG A C 1
ATOM 608 O O . ARG A 1 78 ? -1.942 9.764 14.579 1.00 92.44 78 ARG A O 1
ATOM 615 N N . GLY A 1 79 ? -2.840 10.062 12.543 1.00 94.06 79 GLY A N 1
ATOM 616 C CA . GLY A 1 79 ? -3.942 9.130 12.716 1.00 94.06 79 GLY A CA 1
ATOM 617 C C . GLY A 1 79 ? -4.314 8.460 11.402 1.00 94.06 79 GLY A C 1
ATOM 618 O O . GLY A 1 79 ? -3.465 8.256 10.532 1.00 94.06 79 GLY A O 1
ATOM 619 N N . LEU A 1 80 ? -5.579 8.084 11.282 1.00 96.69 80 LEU A N 1
ATOM 620 C CA . LEU A 1 80 ? -6.122 7.339 10.161 1.00 96.69 80 LEU A CA 1
ATOM 621 C C . LEU A 1 80 ? -6.872 8.263 9.197 1.00 96.69 80 LEU A C 1
ATOM 623 O O . LEU A 1 80 ? -7.837 8.920 9.572 1.00 96.69 80 LEU A O 1
ATOM 627 N N . PHE A 1 81 ? -6.459 8.248 7.930 1.00 96.19 81 PHE A N 1
ATOM 628 C CA . PHE A 1 81 ? -7.016 9.087 6.867 1.00 96.19 81 PHE A CA 1
ATOM 629 C C . PHE A 1 81 ? -8.490 8.782 6.542 1.00 96.19 81 PHE A C 1
ATOM 631 O O . PHE A 1 81 ? -9.273 9.685 6.236 1.00 96.19 81 PHE A O 1
ATOM 638 N N . ALA A 1 82 ? -8.872 7.502 6.588 1.00 95.62 82 ALA A N 1
ATOM 639 C CA . ALA A 1 82 ? -10.243 7.044 6.374 1.00 95.62 82 ALA A CA 1
ATOM 640 C C . ALA A 1 82 ? -10.514 5.733 7.137 1.00 95.62 82 ALA A C 1
ATOM 642 O O . ALA A 1 82 ? -9.600 4.909 7.241 1.00 95.62 82 ALA A O 1
ATOM 643 N N . PRO A 1 83 ? -11.754 5.457 7.593 1.00 94.88 83 PRO A N 1
ATOM 644 C CA . PRO A 1 83 ? -12.060 4.298 8.445 1.00 94.88 83 PRO A CA 1
ATOM 645 C C . PRO A 1 83 ? -11.621 2.952 7.847 1.00 94.88 83 PRO A C 1
ATOM 647 O O . PRO A 1 83 ? -11.131 2.055 8.539 1.00 94.88 83 PRO A O 1
ATOM 650 N N . GLY A 1 84 ? -11.771 2.795 6.532 1.00 95.19 84 GLY A N 1
ATOM 651 C CA . GLY A 1 84 ? -11.418 1.566 5.829 1.00 95.19 84 GLY A CA 1
ATOM 652 C C . GLY A 1 84 ? -9.927 1.411 5.515 1.00 95.19 84 GLY A C 1
ATOM 653 O O . GLY A 1 84 ? -9.526 0.319 5.126 1.00 95.19 84 GLY A O 1
ATOM 654 N N . ALA A 1 85 ? -9.102 2.440 5.745 1.00 97.12 85 ALA A N 1
ATOM 655 C CA . ALA A 1 85 ? -7.712 2.524 5.289 1.00 97.12 85 ALA A CA 1
ATOM 656 C C . ALA A 1 85 ? -6.669 1.913 6.250 1.00 97.12 85 ALA A C 1
ATOM 658 O O . ALA A 1 85 ? -5.487 2.269 6.206 1.00 97.12 85 ALA A O 1
ATOM 659 N N . ALA A 1 86 ? -7.100 1.014 7.138 1.00 97.00 86 ALA A N 1
ATOM 660 C CA . ALA A 1 86 ? -6.238 0.323 8.088 1.00 97.00 86 ALA A CA 1
ATOM 661 C C . ALA A 1 86 ? -6.573 -1.166 8.189 1.00 97.00 86 ALA A C 1
ATOM 663 O O . ALA A 1 86 ? -7.737 -1.565 8.126 1.00 97.00 86 ALA A O 1
ATOM 664 N N . ALA A 1 87 ? -5.555 -1.985 8.433 1.00 94.69 87 ALA A N 1
ATOM 665 C CA . ALA A 1 87 ? -5.713 -3.392 8.767 1.00 94.69 87 ALA A CA 1
ATOM 666 C C . ALA A 1 87 ? -4.606 -3.869 9.719 1.00 94.69 87 ALA A C 1
ATOM 668 O O . ALA A 1 87 ? -3.492 -3.341 9.727 1.00 94.69 87 ALA A O 1
ATOM 669 N N . ARG A 1 88 ? -4.914 -4.889 10.526 1.00 93.00 88 ARG A N 1
ATOM 670 C CA . ARG A 1 88 ? -4.016 -5.439 11.549 1.00 93.00 88 ARG A CA 1
ATOM 671 C C . ARG A 1 88 ? -3.535 -6.838 11.176 1.00 93.00 88 ARG A C 1
ATOM 673 O O . ARG A 1 88 ? -4.339 -7.692 10.816 1.00 93.00 88 ARG A O 1
ATOM 680 N N . TYR A 1 89 ? -2.241 -7.088 11.361 1.00 91.25 89 TYR A N 1
ATOM 681 C CA . TYR A 1 89 ? -1.639 -8.418 11.307 1.00 91.25 89 TYR A CA 1
ATOM 682 C C . TYR A 1 89 ? -0.708 -8.638 12.502 1.00 91.25 89 TYR A C 1
ATOM 684 O O . TYR A 1 89 ? 0.322 -7.976 12.652 1.00 91.25 89 TYR A O 1
ATOM 692 N N . GLY A 1 90 ? -1.077 -9.570 13.384 1.00 88.69 90 GLY A N 1
ATOM 693 C CA . GLY A 1 90 ? -0.359 -9.800 14.638 1.00 88.69 90 GLY A CA 1
ATOM 694 C C . GLY A 1 90 ? -0.348 -8.545 15.518 1.00 88.69 90 GLY A C 1
ATOM 695 O O . GLY A 1 90 ? -1.405 -8.050 15.915 1.00 88.69 90 GLY A O 1
ATOM 696 N N . ARG A 1 91 ? 0.847 -8.024 15.825 1.00 89.38 91 ARG A N 1
ATOM 697 C CA . ARG A 1 91 ? 1.016 -6.750 16.552 1.00 89.38 91 ARG A CA 1
ATOM 698 C C . ARG A 1 91 ? 1.015 -5.518 15.646 1.00 89.38 91 ARG A C 1
ATOM 700 O O . ARG A 1 91 ? 0.878 -4.410 16.144 1.00 89.38 91 ARG A O 1
ATOM 707 N N . PHE A 1 92 ? 1.225 -5.701 14.343 1.00 93.50 92 PHE A N 1
ATOM 708 C CA . PHE A 1 92 ? 1.401 -4.585 13.426 1.00 93.50 92 PHE A CA 1
ATOM 709 C C . PHE A 1 92 ? 0.057 -4.103 12.897 1.00 93.50 92 PHE A C 1
ATOM 711 O O . PHE A 1 92 ? -0.786 -4.907 12.492 1.00 93.50 92 PHE A O 1
ATOM 718 N N . VAL A 1 93 ? -0.116 -2.788 12.851 1.00 96.38 93 VAL A N 1
ATOM 719 C CA . VAL A 1 93 ? -1.228 -2.138 12.158 1.00 96.38 93 VAL A CA 1
ATOM 720 C C . VAL A 1 93 ? -0.656 -1.393 10.964 1.00 96.38 93 VAL A C 1
ATOM 722 O O . VAL A 1 93 ? 0.209 -0.533 11.110 1.00 96.38 93 VAL A O 1
ATOM 725 N N . TYR A 1 94 ? -1.115 -1.748 9.774 1.00 97.38 94 TYR A N 1
ATOM 726 C CA . TYR A 1 94 ? -0.776 -1.058 8.539 1.00 97.38 94 TYR A CA 1
ATOM 727 C C . TYR A 1 94 ? -1.906 -0.101 8.217 1.00 97.38 94 TYR A C 1
ATOM 729 O O . TYR A 1 94 ? -3.068 -0.509 8.199 1.00 97.38 94 TYR A O 1
ATOM 737 N N . TYR A 1 95 ? -1.578 1.164 7.995 1.00 97.81 95 TYR A N 1
ATOM 738 C CA . TYR A 1 95 ? -2.586 2.197 7.833 1.00 97.81 95 TYR A CA 1
ATOM 739 C C . TYR A 1 95 ? -2.100 3.341 6.947 1.00 97.81 95 TYR A C 1
ATOM 741 O O . TYR A 1 95 ? -0.900 3.521 6.728 1.00 97.81 95 TYR A O 1
ATOM 749 N N . LEU A 1 96 ? -3.058 4.101 6.429 1.00 97.75 96 LEU A N 1
ATOM 750 C CA . LEU A 1 96 ? -2.837 5.329 5.678 1.00 97.75 96 LEU A CA 1
ATOM 751 C C . LEU A 1 96 ? -3.124 6.537 6.579 1.00 97.75 96 LEU A C 1
ATOM 753 O O . LEU A 1 96 ? -4.223 6.646 7.124 1.00 97.75 96 LEU A O 1
ATOM 757 N N . ALA A 1 97 ? -2.150 7.431 6.718 1.00 96.69 97 ALA A N 1
ATOM 758 C CA . ALA A 1 97 ? -2.289 8.732 7.371 1.00 96.69 97 ALA A CA 1
ATOM 759 C C . ALA A 1 97 ? -2.441 9.851 6.322 1.00 96.69 97 ALA A C 1
ATOM 761 O O . ALA A 1 97 ? -2.336 9.592 5.125 1.00 96.69 97 ALA A O 1
ATOM 762 N N . GLU A 1 98 ? -2.650 11.098 6.759 1.00 93.75 98 GLU A N 1
ATOM 763 C CA . GLU A 1 98 ? -2.712 12.275 5.867 1.00 93.75 98 GLU A CA 1
ATOM 764 C C . GLU A 1 98 ? -1.411 12.508 5.076 1.00 93.75 98 GLU A C 1
ATOM 766 O O . GLU A 1 98 ? -1.445 13.097 4.001 1.00 93.75 98 GLU A O 1
ATOM 771 N N . ASP A 1 99 ? -0.263 12.057 5.589 1.00 93.69 99 ASP A N 1
ATOM 772 C CA . ASP A 1 99 ? 1.057 12.302 5.002 1.00 93.69 99 ASP A CA 1
ATOM 773 C C . ASP A 1 99 ? 1.694 11.076 4.324 1.00 93.69 99 ASP A C 1
ATOM 775 O O . ASP A 1 99 ? 2.760 11.208 3.718 1.00 93.69 99 ASP A O 1
ATOM 779 N N . GLY A 1 100 ? 1.074 9.891 4.398 1.00 96.19 100 GLY A N 1
ATOM 780 C CA . GLY A 1 100 ? 1.589 8.684 3.740 1.00 96.19 100 GLY A CA 1
ATOM 781 C C . GLY A 1 100 ? 1.175 7.360 4.373 1.00 96.19 100 GLY A C 1
ATOM 782 O O . GLY A 1 100 ? 0.383 7.303 5.315 1.00 96.19 100 GLY A O 1
ATOM 783 N N . PHE A 1 101 ? 1.733 6.269 3.845 1.00 97.81 101 PHE A N 1
ATOM 784 C CA . PHE A 1 101 ? 1.522 4.920 4.378 1.00 97.81 101 PHE A CA 1
ATOM 785 C C . PHE A 1 101 ? 2.473 4.606 5.538 1.00 97.81 101 PHE A C 1
ATOM 787 O O . PHE A 1 101 ? 3.694 4.790 5.434 1.00 97.81 101 PHE A O 1
ATOM 794 N N . TYR A 1 102 ? 1.927 4.024 6.607 1.00 97.56 102 TYR A N 1
ATOM 795 C CA . TYR A 1 102 ? 2.640 3.703 7.840 1.00 97.56 102 TYR A CA 1
ATOM 796 C C . TYR A 1 102 ? 2.398 2.270 8.321 1.00 97.56 102 TYR A C 1
ATOM 798 O O . TYR A 1 102 ? 1.373 1.639 8.053 1.00 97.56 102 TYR A O 1
ATOM 806 N N . ARG A 1 103 ? 3.370 1.768 9.085 1.00 96.81 103 ARG A N 1
ATOM 807 C CA . ARG A 1 103 ? 3.258 0.560 9.905 1.00 96.81 103 ARG A CA 1
ATOM 808 C C . ARG A 1 103 ? 3.467 0.931 11.369 1.00 96.81 103 ARG A C 1
ATOM 810 O O . ARG A 1 103 ? 4.570 1.331 11.737 1.00 96.81 103 ARG A O 1
ATOM 817 N N . PHE A 1 104 ? 2.444 0.740 12.187 1.00 96.56 104 PHE A N 1
ATOM 818 C CA . PHE A 1 104 ? 2.480 0.898 13.637 1.00 96.56 104 PHE A CA 1
ATOM 819 C C . PHE A 1 104 ? 2.807 -0.434 14.318 1.00 96.56 104 PHE A C 1
ATOM 821 O O . PHE A 1 104 ? 2.260 -1.469 13.935 1.00 96.56 104 PHE A O 1
ATOM 828 N N . ASP A 1 105 ? 3.703 -0.425 15.304 1.00 94.25 105 ASP A N 1
ATOM 829 C CA . ASP A 1 105 ? 4.176 -1.625 16.016 1.00 94.25 105 ASP A CA 1
ATOM 830 C C . ASP A 1 105 ? 3.618 -1.797 17.442 1.00 94.25 105 ASP A C 1
ATOM 832 O O . ASP A 1 105 ? 3.972 -2.766 18.123 1.00 94.25 105 ASP A O 1
ATOM 836 N N . GLY A 1 106 ? 2.758 -0.869 17.877 1.00 90.25 106 GLY A N 1
ATOM 837 C CA . GLY A 1 106 ? 2.243 -0.773 19.247 1.00 90.25 106 GLY A CA 1
ATOM 838 C C . GLY A 1 106 ? 2.805 0.396 20.051 1.00 90.25 106 GLY A C 1
ATOM 839 O O . GLY A 1 106 ? 2.214 0.771 21.062 1.00 90.25 106 GLY A O 1
ATOM 840 N N . THR A 1 107 ? 3.921 0.966 19.601 1.00 92.12 107 THR A N 1
ATOM 841 C CA . THR A 1 107 ? 4.634 2.054 20.282 1.00 92.12 107 THR A CA 1
ATOM 842 C C . THR A 1 107 ? 4.989 3.194 19.331 1.00 92.12 107 THR A C 1
ATOM 844 O O . THR A 1 107 ? 5.064 4.341 19.751 1.00 92.12 107 THR A O 1
ATOM 847 N N . SER A 1 108 ? 5.250 2.903 18.058 1.00 93.75 108 SER A N 1
ATOM 848 C CA . SER A 1 108 ? 5.653 3.906 17.078 1.00 93.75 108 SER A CA 1
ATOM 849 C C . SER A 1 108 ? 5.274 3.520 15.652 1.00 93.75 108 SER A C 1
ATOM 851 O O . SER A 1 108 ? 5.084 2.347 15.316 1.00 93.75 108 SER A O 1
ATOM 853 N N . SER A 1 109 ? 5.187 4.532 14.796 1.00 96.19 109 SER A N 1
ATOM 854 C CA . SER A 1 109 ? 4.810 4.412 13.393 1.00 96.19 109 SER A CA 1
ATOM 855 C C . SER A 1 109 ? 6.026 4.576 12.490 1.00 96.19 109 SER A C 1
ATOM 857 O O . SER A 1 109 ? 6.687 5.613 12.471 1.00 96.19 109 SER A O 1
ATOM 859 N N . THR A 1 110 ? 6.319 3.553 11.692 1.00 96.31 110 THR A N 1
ATOM 860 C CA . THR A 1 110 ? 7.378 3.594 10.677 1.00 96.31 110 THR A CA 1
ATOM 861 C C . THR A 1 110 ? 6.775 3.921 9.307 1.00 96.31 110 THR A C 1
ATOM 863 O O . THR A 1 110 ? 5.868 3.198 8.882 1.00 96.31 110 THR A O 1
ATOM 866 N N . PRO A 1 111 ? 7.263 4.944 8.579 1.00 96.44 111 PRO A N 1
ATOM 867 C CA . PRO A 1 111 ? 6.795 5.226 7.224 1.00 96.44 111 PRO A CA 1
ATOM 868 C C . PRO A 1 111 ? 7.235 4.114 6.265 1.00 96.44 111 PRO A C 1
ATOM 870 O O . PRO A 1 111 ? 8.407 3.733 6.236 1.00 96.44 111 PRO A O 1
ATOM 873 N N . ILE A 1 112 ? 6.304 3.609 5.457 1.00 97.00 112 ILE A N 1
ATOM 874 C CA . ILE A 1 112 ? 6.552 2.529 4.486 1.00 97.00 112 ILE A CA 1
ATOM 875 C C . ILE A 1 112 ? 6.443 2.994 3.028 1.00 97.00 112 ILE A C 1
ATOM 877 O O . ILE A 1 112 ? 7.028 2.357 2.145 1.00 97.00 112 ILE A O 1
ATOM 881 N N . GLY A 1 113 ? 5.749 4.108 2.769 1.00 94.12 113 GLY A N 1
ATOM 882 C CA . GLY A 1 113 ? 5.521 4.634 1.418 1.00 94.12 113 GLY A CA 1
ATOM 883 C C . GLY A 1 113 ? 6.371 5.850 1.017 1.00 94.12 113 GLY A C 1
ATOM 884 O O . GLY A 1 113 ? 6.410 6.195 -0.170 1.00 94.12 113 GLY A O 1
ATOM 885 N N . ARG A 1 114 ? 7.115 6.457 1.954 1.00 93.56 114 ARG A N 1
ATOM 886 C CA . ARG A 1 114 ? 7.869 7.700 1.712 1.00 93.56 114 ARG A CA 1
ATOM 887 C C . ARG A 1 114 ? 8.951 7.523 0.649 1.00 93.56 114 ARG A C 1
ATOM 889 O O . ARG A 1 114 ? 9.730 6.574 0.705 1.00 93.56 114 ARG A O 1
ATOM 896 N N . ASN A 1 115 ? 9.026 8.467 -0.294 1.00 90.50 115 ASN A N 1
ATOM 897 C CA . ASN A 1 115 ? 9.890 8.408 -1.487 1.00 90.50 115 ASN A CA 1
ATOM 898 C C . ASN A 1 115 ? 9.668 7.154 -2.357 1.00 90.50 115 ASN A C 1
ATOM 900 O O . ASN A 1 115 ? 10.540 6.785 -3.143 1.00 90.50 115 ASN A O 1
ATOM 904 N N . LYS A 1 116 ? 8.520 6.489 -2.200 1.00 92.56 116 LYS A N 1
ATOM 905 C CA . LYS A 1 116 ? 8.099 5.345 -3.004 1.00 92.56 116 LYS A CA 1
ATOM 906 C C . LYS A 1 116 ? 6.742 5.650 -3.636 1.00 92.56 116 LYS A C 1
ATOM 908 O O . LYS A 1 116 ? 6.702 6.207 -4.725 1.00 92.56 116 LYS A O 1
ATOM 913 N N . ILE A 1 117 ? 5.652 5.320 -2.944 1.00 95.00 117 ILE A N 1
ATOM 914 C CA . ILE A 1 117 ? 4.296 5.321 -3.504 1.00 95.00 117 ILE A CA 1
ATOM 915 C C . ILE A 1 117 ? 3.435 6.500 -3.034 1.00 95.00 117 ILE A C 1
ATOM 917 O O . ILE A 1 117 ? 2.493 6.845 -3.739 1.00 95.00 117 ILE A O 1
ATOM 921 N N . ASP A 1 118 ? 3.764 7.145 -1.904 1.00 96.56 118 ASP A N 1
ATOM 922 C CA . ASP A 1 118 ? 2.901 8.165 -1.273 1.00 96.56 118 ASP A CA 1
ATOM 923 C C . ASP A 1 118 ? 2.473 9.261 -2.262 1.00 96.56 118 ASP A C 1
ATOM 925 O O . ASP A 1 118 ? 1.286 9.498 -2.463 1.00 96.56 118 ASP A O 1
ATOM 929 N N . ALA A 1 119 ? 3.439 9.886 -2.945 1.00 94.94 119 ALA A N 1
ATOM 930 C CA . ALA A 1 119 ? 3.159 10.965 -3.893 1.00 94.94 119 ALA A CA 1
ATOM 931 C C . ALA A 1 119 ? 2.305 10.494 -5.079 1.00 94.94 119 ALA A C 1
ATOM 933 O O . ALA A 1 119 ? 1.430 11.218 -5.540 1.00 94.9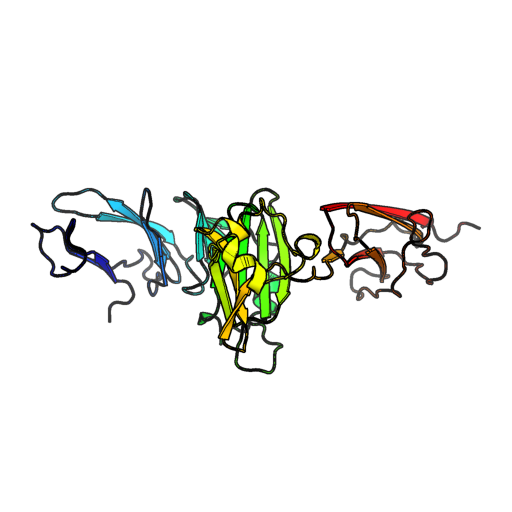4 119 ALA A O 1
ATOM 934 N N . THR A 1 120 ? 2.542 9.279 -5.576 1.00 93.75 120 THR A N 1
ATOM 935 C CA . THR A 1 120 ? 1.740 8.702 -6.660 1.00 93.75 120 THR A CA 1
ATOM 936 C C . THR A 1 120 ? 0.307 8.451 -6.209 1.00 93.75 120 THR A C 1
ATOM 938 O O . THR A 1 120 ? -0.615 8.774 -6.946 1.00 93.75 120 THR A O 1
ATOM 941 N N . PHE A 1 121 ? 0.117 7.918 -5.003 1.00 95.69 121 PHE A N 1
ATOM 942 C CA . PHE A 1 121 ? -1.204 7.663 -4.444 1.00 95.69 121 PHE A CA 1
ATOM 943 C C . PHE A 1 121 ? -2.009 8.957 -4.280 1.00 95.69 121 PHE A C 1
ATOM 945 O O . PHE A 1 121 ? -3.089 9.065 -4.852 1.00 95.69 121 PHE A O 1
ATOM 952 N N . PHE A 1 122 ? -1.469 9.959 -3.577 1.00 94.81 122 PHE A N 1
ATOM 953 C CA . PHE A 1 122 ? -2.197 11.208 -3.320 1.00 94.81 122 PHE A CA 1
ATOM 954 C C . PHE A 1 122 ? -2.457 12.035 -4.584 1.00 94.81 122 PHE A C 1
ATOM 956 O O . PHE A 1 122 ? -3.463 12.727 -4.652 1.00 94.81 122 PHE A O 1
ATOM 963 N N . ASN A 1 123 ? -1.596 11.943 -5.603 1.00 94.12 123 ASN A N 1
ATOM 964 C CA . ASN A 1 123 ? -1.843 12.606 -6.887 1.00 94.12 123 ASN A CA 1
ATOM 965 C C . ASN A 1 123 ? -2.964 11.942 -7.701 1.00 94.12 123 ASN A C 1
ATOM 967 O O . ASN A 1 123 ? -3.544 12.584 -8.573 1.00 94.12 123 ASN A O 1
ATOM 971 N N . GLU A 1 124 ? -3.225 10.653 -7.478 1.00 93.25 124 GLU A N 1
ATOM 972 C CA . GLU A 1 124 ? -4.242 9.904 -8.218 1.00 93.25 124 GLU A CA 1
ATOM 973 C C . GLU A 1 124 ? -5.578 9.832 -7.480 1.00 93.25 124 GLU A C 1
ATOM 975 O O . GLU A 1 124 ? -6.616 9.791 -8.138 1.00 93.25 124 GLU A O 1
ATOM 980 N N . LEU A 1 125 ? -5.556 9.815 -6.146 1.00 94.12 125 LEU A N 1
ATOM 981 C CA . LEU A 1 125 ? -6.723 9.665 -5.282 1.00 94.12 125 LEU A CA 1
ATOM 982 C C . LEU A 1 125 ? -7.792 10.735 -5.553 1.00 94.12 125 LEU A C 1
ATOM 984 O O . LEU A 1 125 ? -7.503 11.929 -5.572 1.00 94.12 125 LEU A O 1
ATOM 988 N N . ASP A 1 126 ? -9.049 10.308 -5.672 1.00 93.38 126 ASP A N 1
ATOM 989 C CA . ASP A 1 126 ? -10.196 11.202 -5.508 1.00 93.38 126 ASP A CA 1
ATOM 990 C C . ASP A 1 126 ? -10.609 11.256 -4.031 1.00 93.38 126 ASP A C 1
ATOM 992 O O . ASP A 1 126 ? -11.243 10.340 -3.495 1.00 93.38 126 ASP A O 1
ATOM 996 N N . GLU A 1 127 ? -10.254 12.348 -3.354 1.00 91.62 127 GLU A N 1
ATOM 997 C CA . GLU A 1 127 ? -10.561 12.538 -1.934 1.00 91.62 127 GLU A CA 1
ATOM 998 C C . GLU A 1 127 ? -12.069 12.562 -1.631 1.00 91.62 127 GLU A C 1
ATOM 1000 O O . GLU A 1 127 ? -12.473 12.227 -0.512 1.00 91.62 127 GLU A O 1
ATOM 1005 N N . SER A 1 128 ? -12.921 12.872 -2.618 1.00 92.31 128 SER A N 1
ATOM 1006 C CA . SER A 1 128 ? -14.386 12.848 -2.469 1.00 92.31 128 SER A CA 1
ATOM 1007 C C . SER A 1 128 ? -14.893 11.449 -2.100 1.00 92.31 128 SER A C 1
ATOM 1009 O O . SER A 1 128 ? -15.896 11.298 -1.395 1.00 92.31 128 SER A O 1
ATOM 1011 N N . PHE A 1 129 ? -14.162 10.415 -2.525 1.00 92.44 129 PHE A N 1
ATOM 1012 C CA . PHE A 1 129 ? -14.481 9.009 -2.293 1.00 92.44 129 PHE A CA 1
ATOM 1013 C C . PHE A 1 129 ? -13.560 8.344 -1.264 1.00 92.44 129 PHE A C 1
ATOM 1015 O O . PHE A 1 129 ? -13.534 7.119 -1.172 1.00 92.44 129 PHE A O 1
ATOM 1022 N N . LYS A 1 130 ? -12.871 9.111 -0.401 1.00 92.44 130 LYS A N 1
ATOM 1023 C CA . LYS A 1 130 ? -11.989 8.546 0.645 1.00 92.44 130 LYS A CA 1
ATOM 1024 C C . LYS A 1 130 ? -12.671 7.518 1.559 1.00 92.44 130 LYS A C 1
ATOM 1026 O O . LYS A 1 130 ? -12.033 6.594 2.050 1.00 92.44 130 LYS A O 1
ATOM 1031 N N . HIS A 1 131 ? -13.981 7.649 1.764 1.00 91.88 131 HIS A N 1
ATOM 1032 C CA . HIS A 1 131 ? -14.787 6.726 2.566 1.00 91.88 131 HIS A CA 1
ATOM 1033 C C . HIS A 1 131 ? -14.927 5.326 1.940 1.00 91.88 131 HIS A C 1
ATOM 1035 O O . HIS A 1 131 ? -15.313 4.394 2.640 1.00 91.88 131 HIS A O 1
ATOM 1041 N N . ARG A 1 132 ? -14.613 5.171 0.646 1.00 93.25 132 ARG A N 1
ATOM 1042 C CA . ARG A 1 132 ? -14.625 3.893 -0.084 1.00 93.25 132 ARG A CA 1
ATOM 1043 C C . ARG A 1 132 ? -13.285 3.161 -0.059 1.00 93.25 132 ARG A C 1
ATOM 1045 O O . ARG A 1 132 ? -13.201 2.043 -0.560 1.00 93.25 132 ARG A O 1
ATOM 1052 N N . ILE A 1 133 ? -12.247 3.754 0.535 1.00 96.00 133 ILE A N 1
ATOM 1053 C CA . ILE A 1 133 ? -10.957 3.081 0.690 1.00 96.00 133 ILE A CA 1
ATOM 1054 C C . ILE A 1 133 ? -11.151 1.830 1.540 1.00 96.00 133 ILE A C 1
ATOM 1056 O O . ILE A 1 133 ? -11.702 1.906 2.637 1.00 96.00 133 ILE A O 1
ATOM 1060 N N . THR A 1 134 ? -10.652 0.692 1.062 1.00 95.94 134 THR A N 1
ATOM 1061 C CA . THR A 1 134 ? -10.682 -0.566 1.816 1.00 95.94 134 THR A CA 1
ATOM 1062 C C . THR A 1 134 ? -9.313 -1.217 1.879 1.00 95.94 134 THR A C 1
ATOM 1064 O O . THR A 1 134 ? -8.559 -1.217 0.907 1.00 95.94 134 THR A O 1
ATOM 1067 N N . THR A 1 135 ? -8.980 -1.764 3.048 1.00 96.12 135 THR A N 1
ATOM 1068 C CA . THR A 1 135 ? -7.694 -2.415 3.300 1.00 96.12 135 THR A CA 1
ATOM 1069 C C . THR A 1 135 ? -7.878 -3.875 3.672 1.00 96.12 135 THR A C 1
ATOM 1071 O O . THR A 1 135 ? -8.639 -4.206 4.583 1.00 96.12 135 THR A O 1
ATOM 1074 N N . VAL A 1 136 ? -7.122 -4.744 3.006 1.00 94.06 136 VAL A N 1
ATOM 1075 C CA . VAL A 1 136 ? -7.115 -6.190 3.245 1.00 94.06 136 VAL A CA 1
ATOM 1076 C C . VAL A 1 136 ? -5.686 -6.680 3.392 1.00 94.06 136 VAL A C 1
ATOM 1078 O O . VAL A 1 136 ? -4.764 -6.169 2.763 1.00 94.06 136 VAL A O 1
ATOM 1081 N N . ILE A 1 137 ? -5.499 -7.689 4.235 1.00 91.69 137 ILE A N 1
ATOM 1082 C CA . ILE A 1 137 ? -4.214 -8.349 4.435 1.00 91.69 137 ILE A CA 1
ATOM 1083 C C . ILE A 1 137 ? -4.316 -9.774 3.906 1.00 91.69 137 ILE A C 1
ATOM 1085 O O . ILE A 1 137 ? -5.243 -10.495 4.272 1.00 91.69 137 ILE A O 1
ATOM 1089 N N . SER A 1 138 ? -3.339 -10.181 3.095 1.00 89.75 138 SER A N 1
ATOM 1090 C CA . SER A 1 138 ? -3.094 -11.576 2.725 1.00 89.75 138 SER A CA 1
ATOM 1091 C C . SER A 1 138 ? -1.864 -12.098 3.470 1.00 89.75 138 SER A C 1
ATOM 1093 O O . SER A 1 138 ? -0.732 -11.778 3.095 1.00 89.75 138 SER A O 1
ATOM 1095 N N . PRO A 1 139 ? -2.047 -12.892 4.545 1.00 85.06 139 PRO A N 1
ATOM 1096 C CA . PRO A 1 139 ? -0.931 -13.457 5.296 1.00 85.06 139 PRO A CA 1
ATOM 1097 C C . PRO A 1 139 ? -0.078 -14.440 4.492 1.00 85.06 139 PRO A C 1
ATOM 1099 O O . PRO A 1 139 ? 1.121 -14.520 4.742 1.00 85.06 139 PRO A O 1
ATOM 1102 N N . LEU A 1 140 ? -0.675 -15.177 3.544 1.00 82.94 140 LEU A N 1
ATOM 1103 C CA . LEU A 1 140 ? 0.055 -16.157 2.732 1.00 82.94 140 LEU A CA 1
ATOM 1104 C C . LEU A 1 140 ? 1.097 -15.471 1.848 1.00 82.94 140 LEU A C 1
ATOM 1106 O O . LEU A 1 140 ? 2.261 -15.858 1.858 1.00 82.94 140 LEU A O 1
ATOM 1110 N N . ASP A 1 141 ? 0.690 -14.409 1.158 1.00 85.12 141 ASP A N 1
ATOM 1111 C CA . ASP A 1 141 ? 1.562 -13.677 0.232 1.00 85.12 141 ASP A CA 1
ATOM 1112 C C . ASP A 1 141 ? 2.436 -12.642 0.949 1.00 85.12 141 ASP A C 1
ATOM 1114 O O . ASP A 1 141 ? 3.321 -12.021 0.360 1.00 85.12 141 ASP A O 1
ATOM 1118 N N . SER A 1 142 ? 2.193 -12.447 2.245 1.00 92.12 142 SER A N 1
ATOM 1119 C CA . SER A 1 142 ? 2.794 -11.391 3.046 1.00 92.12 142 SER A CA 1
ATOM 1120 C C . SER A 1 142 ? 2.526 -9.977 2.506 1.00 92.12 142 SER A C 1
ATOM 1122 O O . SER A 1 142 ? 3.436 -9.142 2.467 1.00 92.12 142 SER A O 1
ATOM 1124 N N . VAL A 1 143 ? 1.290 -9.715 2.059 1.00 93.31 143 VAL A N 1
ATOM 1125 C CA . VAL A 1 143 ? 0.902 -8.461 1.388 1.00 93.31 143 VAL A CA 1
ATOM 1126 C C . VAL A 1 143 ? -0.262 -7.747 2.076 1.00 93.31 143 VAL A C 1
ATOM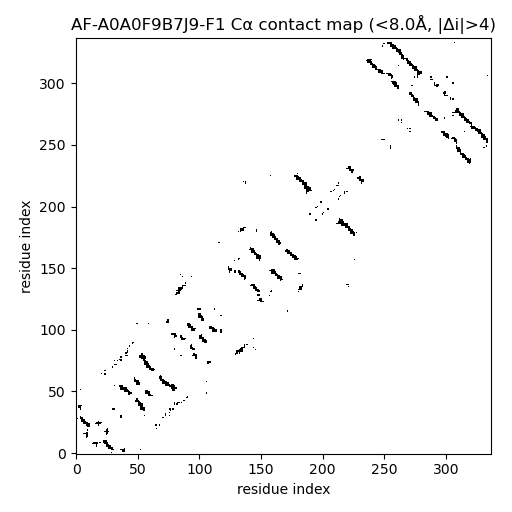 1128 O O . VAL A 1 143 ? -1.261 -8.367 2.439 1.00 93.31 143 VAL A O 1
ATOM 1131 N N . VAL A 1 144 ? -0.149 -6.424 2.234 1.00 95.94 144 VAL A N 1
ATOM 1132 C CA . VAL A 1 144 ? -1.269 -5.527 2.568 1.00 95.94 144 VAL A CA 1
ATOM 1133 C C . VAL A 1 144 ? -1.716 -4.813 1.306 1.00 95.94 144 VAL A C 1
ATOM 1135 O O . VAL A 1 144 ? -0.878 -4.305 0.566 1.00 95.94 144 VAL A O 1
ATOM 1138 N N . LEU A 1 145 ? -3.019 -4.760 1.067 1.00 96.56 145 LEU A N 1
ATOM 1139 C CA . LEU A 1 145 ? -3.604 -4.119 -0.097 1.00 96.56 145 LEU A CA 1
ATOM 1140 C C . LEU A 1 145 ? -4.536 -2.995 0.332 1.00 96.56 145 LEU A C 1
ATOM 1142 O O . LEU A 1 145 ? -5.362 -3.193 1.220 1.00 96.56 145 LEU A O 1
ATOM 1146 N N . TRP A 1 146 ? -4.424 -1.849 -0.333 1.00 97.38 146 TRP A N 1
ATOM 1147 C CA . TRP A 1 146 ? -5.329 -0.711 -0.211 1.00 97.38 146 TRP A CA 1
ATOM 1148 C C . TRP A 1 146 ? -6.003 -0.462 -1.551 1.00 97.38 146 TRP A C 1
ATOM 1150 O O . TRP A 1 146 ? -5.336 -0.144 -2.534 1.00 97.38 146 TRP A O 1
ATOM 1160 N N . SER A 1 147 ? -7.319 -0.606 -1.567 1.00 96.19 147 SER A N 1
ATOM 1161 C CA . SER A 1 147 ? -8.202 -0.236 -2.667 1.00 96.19 147 SER A CA 1
ATOM 1162 C C . SER A 1 147 ? -8.613 1.229 -2.536 1.00 96.19 147 SER A C 1
ATOM 1164 O O . SER A 1 147 ? -8.897 1.683 -1.426 1.00 96.19 147 SER A O 1
ATOM 1166 N N . TYR A 1 148 ? -8.631 1.963 -3.647 1.00 95.25 148 TYR A N 1
ATOM 1167 C CA . TYR A 1 148 ? -9.042 3.364 -3.698 1.00 95.25 148 TYR A CA 1
ATOM 1168 C C . TYR A 1 148 ? -9.580 3.747 -5.081 1.00 95.25 148 TYR A C 1
ATOM 1170 O O . TYR A 1 148 ? -9.368 3.043 -6.069 1.00 95.25 148 TYR A O 1
ATOM 1178 N N . THR A 1 149 ? -10.280 4.879 -5.127 1.00 94.56 149 THR A N 1
ATOM 1179 C CA . THR A 1 149 ? -10.842 5.473 -6.346 1.00 94.56 149 THR A CA 1
ATOM 1180 C C . THR A 1 149 ? -9.907 6.555 -6.877 1.00 94.56 149 THR A C 1
ATOM 1182 O O . THR A 1 149 ? -9.493 7.433 -6.111 1.00 94.56 149 THR A O 1
ATOM 1185 N N . THR A 1 150 ? -9.595 6.533 -8.174 1.00 92.50 150 THR A N 1
ATOM 1186 C CA . THR A 1 150 ? -8.845 7.622 -8.814 1.00 92.50 150 THR A CA 1
ATOM 1187 C C . THR A 1 150 ? -9.724 8.734 -9.384 1.00 92.50 150 THR A C 1
ATOM 1189 O O . THR A 1 150 ? -10.855 8.520 -9.811 1.00 92.50 150 THR A O 1
ATOM 1192 N N . SER A 1 151 ? -9.165 9.944 -9.447 1.00 84.06 151 SER A N 1
ATOM 1193 C CA . SER A 1 151 ? -9.815 11.157 -9.973 1.00 84.06 151 SER A CA 1
ATOM 1194 C C . SER A 1 151 ? -10.058 11.149 -11.492 1.00 84.06 151 SER A C 1
ATOM 1196 O O . SER A 1 151 ? -10.764 12.013 -12.011 1.00 84.06 151 SER A O 1
ATOM 1198 N N . GLY A 1 152 ? -9.483 10.188 -12.224 1.00 65.81 152 GLY A N 1
ATOM 1199 C CA . GLY A 1 152 ? -9.580 10.090 -13.684 1.00 65.81 152 GLY A CA 1
ATOM 1200 C C . GLY A 1 152 ? -10.809 9.336 -14.201 1.00 65.81 152 GLY A C 1
ATOM 1201 O O . GLY A 1 152 ? -11.078 9.367 -15.405 1.00 65.81 152 GLY A O 1
ATOM 1202 N N . THR A 1 153 ? -11.556 8.665 -13.325 1.00 59.50 153 THR A N 1
ATOM 1203 C CA . THR A 1 153 ? -12.613 7.736 -13.734 1.00 59.50 153 THR A CA 1
ATOM 1204 C C . THR A 1 153 ? -13.964 8.445 -13.763 1.00 59.50 153 THR A C 1
ATOM 1206 O O . THR A 1 153 ? -14.561 8.769 -12.738 1.00 59.50 153 THR A O 1
ATOM 1209 N N . ALA A 1 154 ? -14.473 8.700 -14.972 1.00 49.38 154 ALA A N 1
ATOM 1210 C CA . ALA A 1 154 ? -15.816 9.228 -15.193 1.00 49.38 154 ALA A CA 1
ATOM 1211 C C . ALA A 1 154 ? -16.878 8.154 -14.878 1.00 49.38 154 ALA A C 1
ATOM 1213 O O . ALA A 1 154 ? -17.420 7.522 -15.782 1.00 49.38 154 ALA A O 1
ATOM 1214 N N . GLY A 1 155 ? -17.175 7.917 -13.599 1.00 56.09 155 GLY A N 1
ATOM 1215 C CA . GLY A 1 155 ? -18.260 7.018 -13.201 1.00 56.09 155 GLY A CA 1
ATOM 1216 C C . GLY A 1 155 ? -18.322 6.750 -11.700 1.00 56.09 155 GLY A C 1
ATOM 1217 O O . GLY A 1 155 ? -17.336 6.305 -11.136 1.00 56.09 155 GLY A O 1
ATOM 1218 N N . ASN A 1 156 ? -19.487 7.022 -11.091 1.00 70.75 156 ASN A N 1
ATOM 1219 C CA . ASN A 1 156 ? -20.024 6.607 -9.775 1.00 70.75 156 ASN A CA 1
ATOM 1220 C C . ASN A 1 156 ? -19.130 6.555 -8.507 1.00 70.75 156 ASN A C 1
ATOM 1222 O O . ASN A 1 156 ? -19.666 6.293 -7.431 1.00 70.75 156 ASN A O 1
ATOM 1226 N N . GLY A 1 157 ? -17.829 6.843 -8.580 1.00 83.50 157 GLY A N 1
ATOM 1227 C CA . GLY A 1 157 ? -16.897 6.783 -7.455 1.00 83.50 157 GLY A CA 1
ATOM 1228 C C . GLY A 1 157 ? -16.442 5.374 -7.070 1.00 83.50 157 GLY A C 1
ATOM 1229 O O . GLY A 1 157 ? -16.020 5.166 -5.932 1.00 83.50 157 GLY A O 1
ATOM 1230 N N . ASP A 1 158 ? -16.589 4.376 -7.942 1.00 89.56 158 ASP A N 1
ATOM 1231 C CA . ASP A 1 158 ? -16.172 2.996 -7.642 1.00 89.56 158 ASP A CA 1
ATOM 1232 C C . ASP A 1 158 ? -14.640 2.866 -7.651 1.00 89.56 158 ASP A C 1
ATOM 1234 O O . ASP A 1 158 ? -14.002 3.449 -8.531 1.00 89.56 158 ASP A O 1
ATOM 1238 N N . PRO A 1 159 ? -14.041 2.117 -6.707 1.00 92.44 159 PRO A N 1
ATOM 1239 C CA . PRO A 1 159 ? -12.612 1.832 -6.724 1.00 92.44 159 PRO A CA 1
ATOM 1240 C C . PRO A 1 159 ? -12.116 1.181 -8.026 1.00 92.44 159 PRO A C 1
ATOM 1242 O O . PRO A 1 159 ? -12.746 0.307 -8.619 1.00 92.44 159 PRO A O 1
ATOM 1245 N N . ASP A 1 160 ? -10.934 1.587 -8.465 1.00 92.31 160 ASP A N 1
ATOM 1246 C CA . ASP A 1 160 ? -10.338 1.179 -9.745 1.00 92.31 160 ASP A CA 1
ATOM 1247 C C . ASP A 1 160 ? -8.867 0.769 -9.609 1.00 92.31 160 ASP A C 1
ATOM 1249 O O . ASP A 1 160 ? -8.308 0.083 -10.473 1.00 92.31 160 ASP A O 1
ATOM 1253 N N . LYS A 1 161 ? -8.227 1.148 -8.499 1.00 93.62 161 LYS A N 1
ATOM 1254 C CA . LYS A 1 161 ? -6.836 0.816 -8.221 1.00 93.62 161 LYS A CA 1
ATOM 1255 C C . LYS A 1 161 ? -6.661 0.175 -6.865 1.00 93.62 161 LYS A C 1
ATOM 1257 O O . LYS A 1 161 ? -7.342 0.480 -5.887 1.00 93.62 161 LYS A O 1
ATOM 1262 N N . ILE A 1 162 ? -5.680 -0.715 -6.823 1.00 95.44 162 ILE A N 1
ATOM 1263 C CA . ILE A 1 162 ? -5.200 -1.352 -5.611 1.00 95.44 162 ILE A CA 1
ATOM 1264 C C . ILE A 1 162 ? -3.691 -1.143 -5.544 1.00 95.44 162 ILE A C 1
ATOM 1266 O O . ILE A 1 162 ? -2.953 -1.441 -6.485 1.00 95.44 162 ILE A O 1
ATOM 1270 N N . ILE A 1 163 ? -3.213 -0.640 -4.415 1.00 96.44 163 ILE A N 1
ATOM 1271 C CA . ILE A 1 163 ? -1.790 -0.627 -4.092 1.00 96.44 163 ILE A CA 1
ATOM 1272 C C . ILE A 1 163 ? -1.516 -1.768 -3.123 1.00 96.44 163 ILE A C 1
ATOM 1274 O O . ILE A 1 163 ? -2.222 -1.937 -2.133 1.00 96.44 163 ILE A O 1
ATOM 1278 N N . ALA A 1 164 ? -0.463 -2.527 -3.398 1.00 96.12 164 ALA A N 1
ATOM 1279 C CA . ALA A 1 164 ? -0.062 -3.689 -2.627 1.00 96.12 164 ALA A CA 1
ATOM 1280 C C . ALA A 1 164 ? 1.345 -3.487 -2.048 1.00 96.12 164 ALA A C 1
ATOM 1282 O O . ALA A 1 164 ? 2.281 -3.158 -2.776 1.00 96.12 164 ALA A O 1
ATOM 1283 N N . PHE A 1 165 ? 1.508 -3.703 -0.745 1.00 97.31 165 PHE A N 1
ATOM 1284 C CA . PHE A 1 165 ? 2.789 -3.672 -0.045 1.00 97.31 165 PHE A CA 1
ATOM 1285 C C . PHE A 1 165 ? 3.151 -5.056 0.464 1.00 97.31 165 PHE A C 1
ATOM 1287 O O . PHE A 1 165 ? 2.452 -5.596 1.320 1.00 97.31 165 PHE A O 1
ATOM 1294 N N . ASN A 1 166 ? 4.273 -5.602 0.001 1.00 95.69 166 ASN A N 1
ATOM 1295 C CA . ASN A 1 166 ? 4.807 -6.844 0.539 1.00 95.69 166 ASN A CA 1
ATOM 1296 C C . ASN A 1 166 ? 5.758 -6.544 1.705 1.00 95.69 166 ASN A C 1
ATOM 1298 O O . ASN A 1 166 ? 6.822 -5.951 1.507 1.00 95.69 166 ASN A O 1
ATOM 1302 N N . TRP A 1 167 ? 5.403 -6.959 2.924 1.00 94.31 167 TRP A N 1
ATOM 1303 C CA . TRP A 1 167 ? 6.213 -6.657 4.111 1.00 94.31 167 TRP A CA 1
ATOM 1304 C C . TRP A 1 167 ? 7.456 -7.537 4.259 1.00 94.31 167 TRP A C 1
ATOM 1306 O O . TRP A 1 167 ? 8.352 -7.175 5.021 1.00 94.31 167 TRP A O 1
ATOM 1316 N N . SER A 1 168 ? 7.534 -8.655 3.536 1.00 92.81 168 SER A N 1
ATOM 1317 C CA . SER A 1 168 ? 8.703 -9.542 3.528 1.00 92.81 168 SER A CA 1
ATOM 1318 C C . SER A 1 168 ? 9.798 -9.012 2.599 1.00 92.81 168 SER A C 1
ATOM 1320 O O . SER A 1 168 ? 10.974 -9.038 2.950 1.00 92.81 168 SER A O 1
ATOM 1322 N N . THR A 1 169 ? 9.419 -8.472 1.436 1.00 92.31 169 THR A N 1
ATOM 1323 C CA . THR A 1 169 ? 10.358 -7.914 0.441 1.00 92.31 169 THR A CA 1
ATOM 1324 C C . THR A 1 169 ? 10.496 -6.390 0.509 1.00 92.31 169 THR A C 1
ATOM 1326 O O . THR A 1 169 ? 11.405 -5.827 -0.102 1.00 92.31 169 THR A O 1
ATOM 1329 N N . ASN A 1 170 ? 9.627 -5.708 1.266 1.00 93.81 170 ASN A N 1
ATOM 1330 C CA . ASN A 1 170 ? 9.541 -4.245 1.382 1.00 93.81 170 ASN A CA 1
ATOM 1331 C C . ASN A 1 170 ? 9.357 -3.534 0.022 1.00 93.81 170 ASN A C 1
ATOM 1333 O O . ASN A 1 170 ? 9.872 -2.428 -0.212 1.00 93.81 170 ASN A O 1
ATOM 1337 N N . ARG A 1 171 ? 8.628 -4.195 -0.885 1.00 93.25 171 ARG A N 1
ATOM 1338 C CA . ARG A 1 171 ? 8.316 -3.721 -2.238 1.00 93.25 171 ARG A CA 1
ATOM 1339 C C . ARG A 1 171 ? 6.844 -3.348 -2.356 1.00 93.25 171 ARG A C 1
ATOM 1341 O O . ARG A 1 171 ? 5.990 -3.899 -1.664 1.00 93.25 171 ARG A O 1
ATOM 1348 N N . TRP A 1 172 ? 6.586 -2.406 -3.253 1.00 95.69 172 TRP A N 1
ATOM 1349 C CA . TRP A 1 172 ? 5.251 -1.941 -3.594 1.00 95.69 172 TRP A CA 1
ATOM 1350 C C . TRP A 1 172 ? 4.910 -2.351 -5.018 1.00 95.69 172 TRP A C 1
ATOM 1352 O O . TRP A 1 172 ? 5.767 -2.282 -5.899 1.00 95.69 172 TRP A O 1
ATOM 1362 N N . SER A 1 173 ? 3.651 -2.703 -5.224 1.00 94.75 173 SER A N 1
ATOM 1363 C CA . SER A 1 173 ? 3.070 -3.001 -6.526 1.00 94.75 173 SER A CA 1
ATOM 1364 C C . SER A 1 173 ? 1.770 -2.225 -6.691 1.00 94.75 173 SER A C 1
ATOM 1366 O O . SER A 1 173 ? 1.102 -1.880 -5.713 1.00 94.75 173 SER A O 1
ATOM 1368 N N . ARG A 1 174 ? 1.415 -1.946 -7.942 1.00 94.88 174 ARG A N 1
ATOM 1369 C CA . ARG A 1 174 ? 0.172 -1.273 -8.319 1.00 94.88 174 ARG A CA 1
ATOM 1370 C C . ARG A 1 174 ? -0.624 -2.208 -9.210 1.00 94.88 174 ARG A C 1
ATOM 1372 O O . ARG A 1 174 ? -0.046 -2.869 -10.067 1.00 94.88 174 ARG A O 1
ATOM 1379 N N . ILE A 1 175 ? -1.924 -2.266 -8.979 1.00 93.81 175 ILE A N 1
ATOM 1380 C CA . ILE A 1 175 ? -2.850 -3.163 -9.656 1.00 93.81 175 ILE A CA 1
ATOM 1381 C C . ILE A 1 175 ? -4.029 -2.310 -10.120 1.00 93.81 175 ILE A C 1
ATOM 1383 O O . ILE A 1 175 ? -4.590 -1.552 -9.329 1.00 93.81 175 ILE A O 1
ATOM 1387 N N . GLU A 1 176 ? -4.387 -2.421 -11.395 1.00 92.00 176 GLU A N 1
ATOM 1388 C CA . GLU A 1 176 ? -5.506 -1.694 -12.000 1.00 92.00 176 GLU A CA 1
ATOM 1389 C C . GLU A 1 176 ? -6.622 -2.694 -12.301 1.00 92.00 176 GLU A C 1
ATOM 1391 O O . GLU A 1 176 ? -6.491 -3.540 -13.186 1.00 92.00 176 GLU A O 1
ATOM 1396 N N . VAL A 1 177 ? -7.685 -2.643 -11.499 1.00 89.75 177 VAL A N 1
ATOM 1397 C CA . VAL A 1 177 ? -8.848 -3.532 -11.576 1.00 89.75 177 VAL A CA 1
ATOM 1398 C C . VAL A 1 177 ? -10.058 -2.751 -11.081 1.00 89.75 177 VAL A C 1
ATOM 1400 O O . VAL A 1 177 ? -10.069 -2.288 -9.944 1.00 89.75 177 VAL A O 1
ATOM 1403 N N . ASP A 1 178 ? -11.102 -2.665 -11.899 1.00 90.69 178 ASP A N 1
ATOM 1404 C CA . ASP A 1 178 ? -12.390 -2.103 -11.490 1.00 90.69 178 ASP A CA 1
ATOM 1405 C C . ASP A 1 178 ? -13.081 -3.009 -10.455 1.00 90.69 178 ASP A C 1
ATOM 1407 O O . ASP A 1 178 ? -13.291 -4.199 -10.703 1.00 90.69 178 ASP A O 1
ATOM 1411 N N . HIS A 1 179 ? -13.465 -2.455 -9.303 1.00 90.62 179 HIS A N 1
ATOM 1412 C CA . HIS A 1 179 ? -14.166 -3.180 -8.239 1.00 90.62 179 HIS A CA 1
ATOM 1413 C C . HIS A 1 179 ? -14.982 -2.235 -7.344 1.00 90.62 179 HIS A C 1
ATOM 1415 O O . HIS A 1 179 ? -14.808 -1.027 -7.359 1.00 90.62 179 HIS A O 1
ATOM 1421 N N . GLU A 1 180 ? -15.905 -2.775 -6.554 1.00 91.38 180 GLU A N 1
ATOM 1422 C CA . GLU A 1 180 ? -16.715 -1.997 -5.607 1.00 91.38 180 GLU A CA 1
ATOM 1423 C C . GLU A 1 180 ? -16.083 -1.978 -4.209 1.00 91.38 180 GLU A C 1
ATOM 1425 O O . GLU A 1 180 ? -16.008 -0.940 -3.555 1.00 91.38 180 GLU A O 1
ATOM 1430 N N . ILE A 1 181 ? -15.610 -3.138 -3.751 1.00 90.81 181 ILE A N 1
ATOM 1431 C CA . ILE A 1 181 ? -14.966 -3.300 -2.448 1.00 90.81 181 ILE A CA 1
ATOM 1432 C C . ILE A 1 181 ? -13.965 -4.453 -2.490 1.00 90.81 181 ILE A C 1
ATOM 1434 O O . ILE A 1 181 ? -14.199 -5.471 -3.149 1.00 90.81 181 ILE A O 1
ATOM 1438 N N . LEU A 1 182 ? -12.851 -4.294 -1.775 1.00 92.56 182 LEU A N 1
ATOM 1439 C CA . LEU A 1 182 ? -11.854 -5.334 -1.549 1.00 92.56 182 LEU A CA 1
ATOM 1440 C C . LEU A 1 182 ? -12.077 -5.959 -0.166 1.00 92.56 182 LEU A C 1
ATOM 1442 O O . LEU A 1 182 ? -12.165 -5.250 0.837 1.00 92.56 182 LEU A O 1
ATOM 1446 N N . LEU A 1 183 ? -12.152 -7.290 -0.099 1.00 90.56 183 LEU A N 1
ATOM 1447 C CA . LEU A 1 183 ? -12.366 -8.021 1.150 1.00 90.56 183 LEU A CA 1
ATOM 1448 C C . LEU A 1 183 ? -11.573 -9.333 1.207 1.00 90.56 183 LEU A C 1
ATOM 1450 O O . LEU A 1 183 ? -11.140 -9.883 0.195 1.00 90.56 183 LEU A O 1
ATOM 1454 N N . ALA A 1 184 ? -11.415 -9.860 2.420 1.00 84.50 184 ALA A N 1
ATOM 1455 C CA . ALA A 1 184 ? -11.033 -11.250 2.625 1.00 84.50 184 ALA A CA 1
ATOM 1456 C C . ALA A 1 184 ? -12.311 -12.092 2.725 1.00 84.50 184 ALA A C 1
ATOM 1458 O O . ALA A 1 184 ? -13.070 -11.954 3.684 1.00 84.50 184 ALA A O 1
ATOM 1459 N N . ALA A 1 185 ? -12.554 -12.953 1.738 1.00 77.12 185 ALA A N 1
ATOM 1460 C CA . ALA A 1 185 ? -13.661 -13.901 1.758 1.00 77.12 185 ALA A CA 1
ATOM 1461 C C . ALA A 1 185 ? -13.166 -15.280 2.200 1.00 77.12 185 ALA A C 1
ATOM 1463 O O . ALA A 1 185 ? -12.042 -15.679 1.904 1.00 77.12 185 ALA A O 1
ATOM 1464 N N . LEU A 1 186 ? -14.007 -16.038 2.897 1.00 69.06 186 LEU A N 1
ATOM 1465 C CA . LEU A 1 186 ? -13.735 -17.452 3.132 1.00 69.06 186 LEU A CA 1
ATOM 1466 C C . LEU A 1 186 ? -14.105 -18.229 1.869 1.00 69.06 186 LEU A C 1
ATOM 1468 O O . LEU A 1 186 ? -15.209 -18.080 1.345 1.00 69.06 186 LEU A O 1
ATOM 1472 N N . SER A 1 187 ? -13.182 -19.058 1.385 1.00 62.19 187 SER A N 1
ATOM 1473 C CA . SER A 1 187 ? -13.458 -20.004 0.301 1.00 62.19 187 SER A CA 1
ATOM 1474 C C . SER A 1 187 ? -14.687 -20.848 0.643 1.00 62.19 187 SER A C 1
ATOM 1476 O O . SER A 1 187 ? -14.828 -21.369 1.755 1.00 62.19 187 SER A O 1
ATOM 1478 N N . VAL A 1 188 ? -15.602 -20.966 -0.318 1.00 53.19 188 VAL A N 1
ATOM 1479 C CA . VAL A 1 188 ? -16.799 -21.796 -0.183 1.00 53.19 188 VAL A CA 1
ATOM 1480 C C . VAL A 1 188 ? -16.382 -23.238 -0.445 1.00 53.19 188 VAL A C 1
ATOM 1482 O O . VAL A 1 188 ? -16.003 -23.568 -1.566 1.00 53.19 188 VAL A O 1
ATOM 1485 N N . GLY A 1 189 ? -16.444 -24.092 0.578 1.00 46.25 189 GLY A N 1
ATOM 1486 C CA . GLY A 1 189 ? -16.160 -25.518 0.416 1.00 46.25 189 GLY A CA 1
ATOM 1487 C C . GLY A 1 189 ? -17.120 -26.139 -0.596 1.00 46.25 189 GLY A C 1
ATOM 1488 O O . GLY A 1 189 ? -18.336 -25.957 -0.501 1.00 46.25 189 GLY A O 1
ATOM 1489 N N . ARG A 1 190 ? -16.581 -26.857 -1.581 1.00 47.72 190 ARG A N 1
ATOM 1490 C CA . ARG A 1 190 ? -17.368 -27.626 -2.552 1.00 47.72 190 ARG A CA 1
ATOM 1491 C C . ARG A 1 190 ? -17.104 -29.107 -2.301 1.00 47.72 190 ARG A C 1
ATOM 1493 O O . A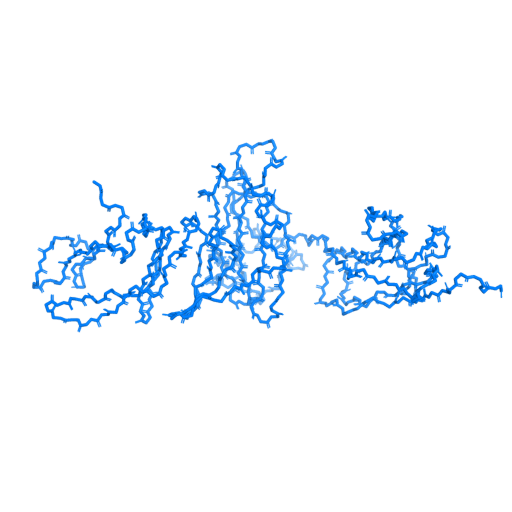RG A 1 190 ? -15.956 -29.523 -2.200 1.00 47.72 190 ARG A O 1
ATOM 1500 N N . THR A 1 191 ? -18.163 -29.899 -2.160 1.00 44.72 191 THR A N 1
ATOM 1501 C CA . THR A 1 191 ? -18.051 -31.362 -2.097 1.00 44.72 191 THR A CA 1
ATOM 1502 C C . THR A 1 191 ? -17.740 -31.918 -3.491 1.00 44.72 191 THR A C 1
ATOM 1504 O O . THR A 1 191 ? -18.088 -31.290 -4.489 1.00 44.72 191 THR A O 1
ATOM 1507 N N . LEU A 1 192 ? -17.113 -33.098 -3.569 1.00 48.19 192 LEU A N 1
ATOM 1508 C CA . LEU A 1 192 ? -16.799 -33.782 -4.838 1.00 48.19 192 LEU A CA 1
ATOM 1509 C C . LEU A 1 192 ? -18.035 -33.963 -5.739 1.00 48.19 192 LEU A C 1
ATOM 1511 O O . LEU A 1 192 ? -17.950 -33.713 -6.935 1.00 48.19 192 LEU A O 1
ATOM 1515 N N . ASP A 1 193 ? -19.198 -34.273 -5.158 1.00 56.56 193 ASP A N 1
ATOM 1516 C CA . ASP A 1 193 ? -20.472 -34.368 -5.894 1.00 56.56 193 ASP A CA 1
ATOM 1517 C C . ASP A 1 193 ? -20.959 -33.018 -6.462 1.00 56.56 193 ASP A C 1
ATOM 1519 O O . ASP A 1 193 ? -21.775 -32.984 -7.377 1.00 56.56 193 ASP A O 1
ATOM 1523 N N . GLY A 1 194 ? -20.476 -31.887 -5.934 1.00 51.81 194 GLY A N 1
ATOM 1524 C CA . GLY A 1 194 ? -20.794 -30.539 -6.416 1.00 51.81 194 GLY A CA 1
ATOM 1525 C C . GLY A 1 194 ? -19.800 -29.982 -7.441 1.00 51.81 194 GLY A C 1
ATOM 1526 O O . GLY A 1 194 ? -19.997 -28.863 -7.917 1.00 51.81 194 GLY A O 1
ATOM 1527 N N . LEU A 1 195 ? -18.735 -30.726 -7.761 1.00 53.75 195 LEU A N 1
ATOM 1528 C CA . LEU A 1 195 ? -17.697 -30.324 -8.716 1.00 53.75 195 LEU A CA 1
ATOM 1529 C C . LEU A 1 195 ? -18.152 -30.498 -10.177 1.00 53.75 195 LEU A C 1
ATOM 1531 O O . LEU A 1 195 ? -17.744 -29.717 -11.033 1.00 53.75 195 LEU A O 1
ATOM 1535 N N . ASP A 1 196 ? -19.085 -31.425 -10.425 1.00 53.34 196 ASP A N 1
ATOM 1536 C CA . ASP A 1 196 ? -19.728 -31.665 -11.732 1.00 53.34 196 ASP A CA 1
ATOM 1537 C C . ASP A 1 196 ? -20.512 -30.433 -12.239 1.00 53.34 196 ASP A C 1
ATOM 1539 O O . ASP A 1 196 ? -20.692 -30.222 -13.435 1.00 53.34 196 ASP A O 1
ATOM 1543 N N . ALA A 1 197 ? -20.923 -29.544 -11.323 1.00 54.31 197 ALA A N 1
ATOM 1544 C CA . ALA A 1 197 ? -21.564 -28.269 -11.653 1.00 54.31 197 ALA A CA 1
ATOM 1545 C C . ALA A 1 197 ? -20.574 -27.153 -12.057 1.00 54.31 197 ALA A C 1
ATOM 1547 O O . ALA A 1 197 ? -21.009 -26.096 -12.514 1.00 54.31 197 ALA A O 1
ATOM 1548 N N . VAL A 1 198 ? -19.265 -27.352 -11.852 1.00 54.56 198 VAL A N 1
ATOM 1549 C CA . VAL A 1 198 ? -18.197 -26.399 -12.211 1.00 54.56 198 VAL A CA 1
ATOM 1550 C C . VAL A 1 198 ? -17.526 -26.815 -13.518 1.00 54.56 198 VAL A C 1
ATOM 1552 O O . VAL A 1 198 ? -17.291 -25.971 -14.379 1.00 54.56 198 VAL A O 1
ATOM 1555 N N . SER A 1 199 ? -17.241 -28.107 -13.677 1.00 48.00 199 SER A N 1
ATOM 1556 C CA . SER A 1 199 ? -16.746 -28.696 -14.919 1.00 48.00 199 SER A CA 1
ATOM 1557 C C . SER A 1 199 ? -17.060 -30.189 -14.927 1.00 48.00 199 SER A C 1
ATOM 1559 O O . SER A 1 199 ? -16.776 -30.880 -13.951 1.00 48.00 199 SER A O 1
ATOM 1561 N N . THR A 1 200 ? -17.596 -30.690 -16.039 1.00 56.41 200 THR A N 1
ATOM 1562 C CA . THR A 1 200 ? -17.798 -32.130 -16.276 1.00 56.41 200 THR A CA 1
ATOM 1563 C C . THR A 1 200 ? -16.492 -32.852 -16.630 1.00 56.41 200 THR A C 1
ATOM 1565 O O . THR A 1 200 ? -16.446 -34.079 -16.625 1.00 56.41 200 THR A O 1
ATOM 1568 N N . ASP A 1 201 ? -15.433 -32.097 -16.949 1.00 54.44 201 ASP A N 1
ATOM 1569 C CA . ASP A 1 201 ? -14.086 -32.605 -17.214 1.00 54.44 201 ASP A CA 1
ATOM 1570 C C . ASP A 1 201 ? -13.152 -32.254 -16.054 1.00 54.44 201 ASP A C 1
ATOM 1572 O O . ASP A 1 201 ? -12.886 -31.079 -15.774 1.00 54.44 201 ASP A O 1
ATOM 1576 N N . LEU A 1 202 ? -12.630 -33.294 -15.401 1.00 53.84 202 LEU A N 1
ATOM 1577 C CA . LEU A 1 202 ? -11.698 -33.187 -14.276 1.00 53.84 202 LEU A CA 1
ATOM 1578 C C . LEU A 1 202 ? -10.369 -32.531 -14.693 1.00 53.84 202 LEU A C 1
ATOM 1580 O O . LEU A 1 202 ? -9.778 -31.785 -13.916 1.00 53.84 202 LEU A O 1
ATOM 1584 N N . ASP A 1 203 ? -9.951 -32.748 -15.942 1.00 53.75 203 ASP A N 1
ATOM 1585 C CA . ASP A 1 203 ? -8.733 -32.173 -16.526 1.00 53.75 203 ASP A CA 1
ATOM 1586 C C . ASP A 1 203 ? -8.890 -30.688 -16.913 1.00 53.75 203 ASP A C 1
ATOM 1588 O O . ASP A 1 203 ? -7.900 -30.015 -17.195 1.00 53.75 203 ASP A O 1
ATOM 1592 N N . ALA A 1 204 ? -10.119 -30.155 -16.915 1.00 56.50 204 ALA A N 1
ATOM 1593 C CA . ALA A 1 204 ? -10.415 -28.757 -17.243 1.00 56.50 204 ALA A CA 1
ATOM 1594 C C . ALA A 1 204 ? -10.559 -27.855 -15.999 1.00 56.50 204 ALA A C 1
ATOM 1596 O O . ALA A 1 204 ? -10.938 -26.686 -16.111 1.00 56.50 204 ALA A O 1
ATOM 1597 N N . LEU A 1 205 ? -10.278 -28.377 -14.800 1.00 58.12 205 LEU A N 1
ATOM 1598 C CA . LEU A 1 205 ? -10.355 -27.600 -13.566 1.00 58.12 205 LEU A CA 1
ATOM 1599 C C . LEU A 1 205 ? -9.239 -26.549 -13.497 1.00 58.12 205 LEU A C 1
ATOM 1601 O O . LEU A 1 205 ? -8.056 -26.858 -13.596 1.00 58.12 205 LEU A O 1
ATOM 1605 N N . ALA A 1 206 ? -9.625 -25.296 -13.237 1.00 58.31 206 ALA A N 1
ATOM 1606 C CA . ALA A 1 206 ? -8.701 -24.163 -13.124 1.00 58.31 206 ALA A CA 1
ATOM 1607 C C . ALA A 1 206 ? -7.751 -24.238 -11.909 1.00 58.31 206 ALA A C 1
ATOM 1609 O O . ALA A 1 206 ? -6.766 -23.506 -11.850 1.00 58.31 206 ALA A O 1
ATOM 1610 N N . PHE A 1 207 ? -8.032 -25.109 -10.933 1.00 53.75 207 PHE A N 1
ATOM 1611 C CA . PHE A 1 207 ? -7.217 -25.289 -9.730 1.00 53.75 207 PHE A CA 1
ATOM 1612 C C . PHE A 1 207 ? -7.001 -26.775 -9.459 1.00 53.75 207 PHE A C 1
ATOM 1614 O O . PHE A 1 207 ? -7.951 -27.554 -9.546 1.00 53.75 207 PHE A O 1
ATOM 1621 N N . SER A 1 208 ? -5.784 -27.144 -9.041 1.00 62.84 208 SER A N 1
ATOM 1622 C CA . SER A 1 208 ? -5.483 -28.488 -8.526 1.00 62.84 208 SER A CA 1
ATOM 1623 C C . SER A 1 208 ? -6.495 -28.899 -7.452 1.00 62.84 208 SER A C 1
ATOM 1625 O O . SER A 1 208 ? -6.931 -28.054 -6.669 1.00 62.84 208 SER A O 1
ATOM 1627 N N . LEU A 1 209 ? -6.845 -30.186 -7.390 1.00 56.72 209 LEU A N 1
ATOM 1628 C CA . LEU A 1 209 ? -7.765 -30.742 -6.387 1.00 56.72 209 LEU A CA 1
ATOM 1629 C C . LEU A 1 209 ? -7.275 -30.519 -4.948 1.00 56.72 209 LEU A C 1
ATOM 1631 O O . LEU A 1 209 ? -8.088 -30.400 -4.035 1.00 56.72 209 LEU A O 1
ATOM 1635 N N . ASP A 1 210 ? -5.963 -30.371 -4.763 1.00 50.66 210 ASP A N 1
ATOM 1636 C CA . ASP A 1 210 ? -5.349 -30.058 -3.469 1.00 50.66 210 ASP A CA 1
ATOM 1637 C C . ASP A 1 210 ? -5.388 -28.556 -3.129 1.00 50.66 210 ASP A C 1
ATOM 1639 O O . ASP A 1 210 ? -4.931 -28.131 -2.064 1.00 50.66 210 ASP A O 1
ATOM 1643 N N . SER A 1 211 ? -5.914 -27.714 -4.025 1.00 55.88 211 SER A N 1
ATOM 1644 C CA . SER A 1 211 ? -6.028 -26.279 -3.781 1.00 55.88 211 SER A CA 1
ATOM 1645 C C . SER A 1 211 ? -6.997 -25.998 -2.638 1.00 55.88 211 SER A C 1
ATOM 1647 O O . SER A 1 211 ? -8.137 -26.465 -2.613 1.00 55.88 211 SER A O 1
ATOM 1649 N N . ARG A 1 212 ? -6.571 -25.125 -1.721 1.00 57.56 212 ARG A N 1
ATOM 1650 C CA . ARG A 1 212 ? -7.385 -24.671 -0.582 1.00 57.56 212 ARG A CA 1
ATOM 1651 C C . ARG A 1 212 ? -8.675 -23.963 -0.998 1.00 57.56 212 ARG A C 1
ATOM 1653 O O . ARG A 1 212 ? -9.580 -23.853 -0.176 1.00 57.56 212 ARG A O 1
ATOM 1660 N N . VAL A 1 213 ? -8.769 -23.521 -2.256 1.00 55.22 213 VAL A N 1
ATOM 1661 C CA . VAL A 1 213 ? -10.006 -23.004 -2.863 1.00 55.22 213 VAL A CA 1
ATOM 1662 C C . VAL A 1 213 ? -11.140 -24.035 -2.759 1.00 55.22 213 VAL A C 1
ATOM 1664 O O . VAL A 1 213 ? -12.290 -23.644 -2.579 1.00 55.22 213 VAL A O 1
ATOM 1667 N N . TRP A 1 214 ? -10.821 -25.336 -2.789 1.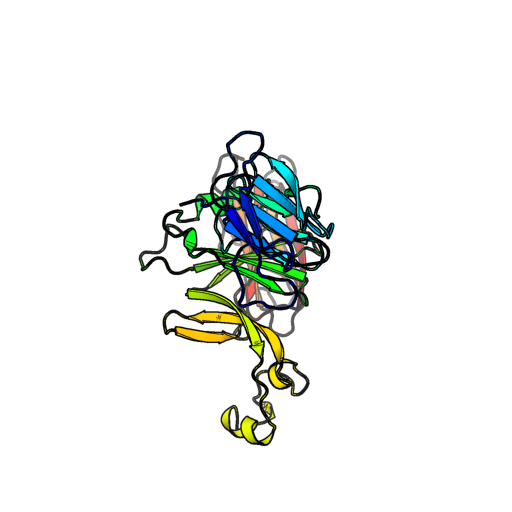00 51.91 214 TRP A N 1
ATOM 1668 C CA . TRP A 1 214 ? -11.787 -26.434 -2.678 1.00 51.91 214 TRP A CA 1
ATOM 1669 C C . TRP A 1 214 ? -12.058 -26.877 -1.239 1.00 51.91 214 TRP A C 1
ATOM 1671 O O . TRP A 1 214 ? -13.174 -27.286 -0.922 1.00 51.91 214 TRP A O 1
ATOM 1681 N N . THR A 1 215 ? -11.059 -26.772 -0.356 1.00 53.75 215 THR A N 1
ATOM 1682 C CA . THR A 1 215 ? -11.142 -27.238 1.041 1.00 53.75 215 THR A CA 1
ATOM 1683 C C . THR A 1 215 ? -12.189 -26.474 1.859 1.00 53.75 215 THR A C 1
ATOM 1685 O O . THR A 1 215 ? -12.719 -27.012 2.829 1.00 53.75 215 THR A O 1
ATOM 1688 N N . GLY A 1 216 ? -12.529 -25.246 1.451 1.00 48.25 216 GLY A N 1
ATOM 1689 C CA . GLY A 1 216 ? -13.448 -24.377 2.178 1.00 48.25 216 GLY A CA 1
ATOM 1690 C C . GLY A 1 216 ? -12.839 -23.825 3.470 1.00 48.25 216 GLY A C 1
ATOM 1691 O O . GLY A 1 216 ? -12.017 -24.458 4.128 1.00 48.25 216 GLY A O 1
ATOM 1692 N N . GLY A 1 217 ? -13.218 -22.603 3.841 1.00 52.41 217 GLY A N 1
ATOM 1693 C CA . GLY A 1 217 ? -12.786 -21.976 5.097 1.00 52.41 217 GLY A CA 1
ATOM 1694 C C . GLY A 1 217 ? -11.369 -21.384 5.095 1.00 52.41 217 GLY A C 1
ATOM 1695 O O . GLY A 1 217 ? -10.950 -20.811 6.098 1.00 52.41 217 GLY A O 1
ATOM 1696 N N . ALA A 1 218 ? -10.625 -21.452 3.987 1.00 60.16 218 ALA A N 1
ATOM 1697 C CA . ALA A 1 218 ? -9.405 -20.663 3.819 1.00 60.16 218 ALA A CA 1
ATOM 1698 C C . ALA A 1 218 ? -9.765 -19.229 3.405 1.00 60.16 218 ALA A C 1
ATOM 1700 O O . ALA A 1 218 ? -10.521 -19.051 2.450 1.00 60.16 218 ALA A O 1
ATOM 1701 N N . ALA A 1 219 ? -9.228 -18.225 4.106 1.00 66.44 219 ALA A N 1
ATOM 1702 C CA . ALA A 1 219 ? -9.362 -16.828 3.706 1.00 66.44 219 ALA A CA 1
ATOM 1703 C C . ALA A 1 219 ? -8.616 -16.591 2.384 1.00 66.44 219 ALA A C 1
ATOM 1705 O O . ALA A 1 219 ? -7.427 -16.893 2.267 1.00 66.44 219 ALA A O 1
ATOM 1706 N N . THR A 1 220 ? -9.325 -16.059 1.399 1.00 76.50 220 THR A N 1
ATOM 1707 C CA . THR A 1 220 ? -8.829 -15.730 0.065 1.00 76.50 220 THR A CA 1
ATOM 1708 C C . THR A 1 220 ? -9.233 -14.298 -0.265 1.00 76.50 220 THR A C 1
ATOM 1710 O O . THR A 1 220 ? -10.279 -13.812 0.170 1.00 76.50 220 THR A O 1
ATOM 1713 N N . LEU A 1 221 ? -8.386 -13.603 -1.021 1.00 84.81 221 LEU A N 1
ATOM 1714 C CA . LEU A 1 221 ? -8.711 -12.278 -1.534 1.00 84.81 221 LEU A CA 1
ATOM 1715 C C . LEU A 1 221 ? -9.890 -12.354 -2.501 1.00 84.81 221 LEU A C 1
ATOM 1717 O O . LEU A 1 221 ? -9.895 -13.160 -3.435 1.00 84.81 221 LEU A O 1
ATOM 1721 N N . ALA A 1 222 ? -10.861 -11.480 -2.283 1.00 88.94 222 ALA A N 1
ATOM 1722 C CA . ALA A 1 222 ? -12.026 -11.361 -3.132 1.00 88.94 222 ALA A CA 1
ATOM 1723 C C . ALA A 1 222 ? -12.407 -9.896 -3.322 1.00 88.94 222 ALA A C 1
ATOM 1725 O O . ALA A 1 222 ? -12.096 -9.029 -2.500 1.00 88.94 222 ALA A O 1
ATOM 1726 N N . THR A 1 223 ? -13.116 -9.638 -4.408 1.00 90.75 223 THR A N 1
ATOM 1727 C CA . THR A 1 223 ? -13.697 -8.335 -4.709 1.00 90.75 223 THR A CA 1
ATOM 1728 C C . THR A 1 223 ? -15.171 -8.499 -5.034 1.00 90.75 223 THR A C 1
ATOM 1730 O O . THR A 1 223 ? -15.592 -9.547 -5.524 1.00 90.75 223 THR A O 1
ATOM 1733 N N . PHE A 1 224 ? -15.970 -7.468 -4.771 1.00 91.00 224 PHE A N 1
ATOM 1734 C CA . PHE A 1 224 ? -17.252 -7.336 -5.462 1.00 91.00 224 PHE A CA 1
ATOM 1735 C C . PHE A 1 224 ? -17.043 -6.551 -6.752 1.00 91.00 224 PHE A C 1
ATOM 1737 O O . PHE A 1 224 ? -16.348 -5.535 -6.747 1.00 91.00 224 PHE A O 1
ATOM 1744 N N . ASP A 1 225 ? -17.611 -7.031 -7.855 1.00 86.75 225 ASP A N 1
ATOM 1745 C CA . ASP A 1 225 ? -17.665 -6.262 -9.099 1.00 86.75 225 ASP A CA 1
ATOM 1746 C C . ASP A 1 225 ? -18.816 -5.243 -9.097 1.00 86.75 225 ASP A C 1
ATOM 1748 O O . ASP A 1 225 ? -19.686 -5.247 -8.228 1.00 86.75 225 ASP A O 1
ATOM 1752 N N . ARG A 1 226 ? -18.863 -4.397 -10.134 1.00 83.81 226 ARG A N 1
ATOM 1753 C CA . ARG A 1 226 ? -19.950 -3.424 -10.355 1.00 83.81 226 ARG A CA 1
ATOM 1754 C C . ARG A 1 226 ? -21.329 -4.062 -10.595 1.00 83.81 226 ARG A C 1
ATOM 1756 O O . ARG A 1 226 ? -22.323 -3.349 -10.673 1.00 83.81 226 ARG A O 1
ATOM 1763 N N . ALA A 1 227 ? -21.405 -5.383 -10.758 1.00 86.81 227 ALA A N 1
ATOM 1764 C CA . ALA A 1 227 ? -22.655 -6.132 -10.852 1.00 86.81 227 ALA A CA 1
ATOM 1765 C C . ALA A 1 227 ? -23.060 -6.755 -9.501 1.00 86.81 227 ALA A C 1
ATOM 1767 O O . ALA A 1 227 ? -23.965 -7.595 -9.468 1.00 86.81 227 ALA A O 1
ATOM 1768 N N . HIS A 1 228 ? -22.408 -6.346 -8.406 1.00 88.44 228 HIS A N 1
ATOM 1769 C CA . HIS A 1 228 ? -22.613 -6.829 -7.041 1.00 88.44 228 HIS A CA 1
ATOM 1770 C C . HIS A 1 228 ? -22.384 -8.337 -6.887 1.00 88.44 228 HIS A C 1
ATOM 1772 O O . HIS A 1 228 ? -23.043 -9.008 -6.087 1.00 88.44 228 HIS A O 1
ATOM 1778 N N . LYS A 1 229 ? -21.444 -8.895 -7.655 1.00 87.94 229 LYS A N 1
ATOM 1779 C CA . LYS A 1 229 ? -21.057 -10.304 -7.559 1.00 87.94 229 LYS A CA 1
ATOM 1780 C C . LYS A 1 229 ? -19.702 -10.441 -6.893 1.00 87.94 229 LYS A C 1
ATOM 1782 O O . LYS A 1 229 ? -18.766 -9.712 -7.205 1.00 87.94 229 LYS A O 1
ATOM 1787 N N . LEU A 1 230 ? -19.609 -11.414 -5.990 1.00 86.81 230 LEU A N 1
ATOM 1788 C CA . LEU A 1 230 ? -18.355 -11.796 -5.357 1.00 86.81 230 LEU A CA 1
ATOM 1789 C C . LEU A 1 230 ? -17.486 -12.553 -6.366 1.00 86.81 230 LEU A C 1
ATOM 1791 O O . LEU A 1 230 ? -17.870 -13.628 -6.829 1.00 86.81 230 LEU A O 1
ATOM 1795 N N . ASN A 1 231 ? -16.304 -12.018 -6.648 1.00 85.81 231 ASN A N 1
ATOM 1796 C CA . ASN A 1 231 ? -15.313 -12.611 -7.531 1.00 85.81 231 ASN A CA 1
ATOM 1797 C C . ASN A 1 231 ? -14.025 -12.913 -6.763 1.00 85.81 231 ASN A C 1
ATOM 1799 O O . ASN A 1 231 ? -13.581 -12.140 -5.912 1.00 85.81 231 ASN A O 1
ATOM 1803 N N . LEU A 1 232 ? -13.413 -14.051 -7.084 1.00 84.62 232 LEU A N 1
ATOM 1804 C CA . LEU A 1 232 ? -12.086 -14.413 -6.595 1.00 84.62 232 LEU A CA 1
ATOM 1805 C C . LEU A 1 232 ? -11.023 -13.901 -7.572 1.00 84.62 232 LEU A C 1
ATOM 1807 O O . LEU A 1 232 ? -11.234 -13.901 -8.785 1.00 84.62 232 LEU A O 1
ATOM 1811 N N . LEU A 1 233 ? -9.860 -13.503 -7.052 1.00 82.38 233 LEU A N 1
ATOM 1812 C CA . LEU A 1 233 ? -8.731 -13.007 -7.852 1.00 82.38 233 LEU A CA 1
ATOM 1813 C C . LEU A 1 233 ? -7.906 -14.151 -8.459 1.00 82.38 233 LEU A C 1
ATOM 1815 O O . LEU A 1 233 ? -6.698 -14.241 -8.268 1.00 82.38 233 LEU A O 1
ATOM 1819 N N . THR A 1 234 ? -8.577 -15.059 -9.158 1.00 81.19 234 THR A N 1
ATOM 1820 C CA . THR A 1 234 ? -7.972 -16.273 -9.719 1.00 81.19 234 THR A CA 1
ATOM 1821 C C . THR A 1 234 ? -8.194 -16.413 -11.227 1.00 81.19 234 THR A C 1
ATOM 1823 O O . THR A 1 234 ? -8.047 -17.494 -11.794 1.00 81.19 234 THR A O 1
ATOM 1826 N N . GLY A 1 235 ? -8.583 -15.312 -11.873 1.00 82.00 235 GLY A N 1
ATOM 1827 C CA . GLY A 1 235 ? -8.766 -15.232 -13.317 1.00 82.00 235 GLY A CA 1
ATOM 1828 C C . GLY A 1 235 ? -7.447 -15.168 -14.089 1.00 82.00 235 GLY A C 1
ATOM 1829 O O . GLY A 1 235 ? -6.364 -15.412 -13.561 1.00 82.00 235 GLY A O 1
ATOM 1830 N N . THR A 1 236 ? -7.550 -14.809 -15.369 1.00 86.62 236 THR A N 1
ATOM 1831 C CA . THR A 1 236 ? -6.389 -14.636 -16.247 1.00 86.62 236 THR A CA 1
ATOM 1832 C C . THR A 1 236 ? -5.408 -13.611 -15.661 1.00 86.62 236 THR A C 1
ATOM 1834 O O . THR A 1 236 ? -5.843 -12.511 -15.305 1.00 86.62 236 THR A O 1
ATOM 1837 N N . PRO A 1 237 ? -4.103 -13.931 -15.572 1.00 88.94 237 PRO A N 1
ATOM 1838 C CA . PRO A 1 237 ? -3.104 -13.004 -15.055 1.00 88.94 237 PRO A CA 1
ATOM 1839 C C . PRO A 1 237 ? -3.073 -11.696 -15.846 1.00 88.94 237 PRO A C 1
ATOM 1841 O O . PRO A 1 237 ? -3.059 -11.699 -17.080 1.00 88.94 237 PRO A O 1
ATOM 1844 N N . LEU A 1 238 ? -3.022 -10.574 -15.129 1.00 91.75 238 LEU A N 1
ATOM 1845 C CA . LEU A 1 238 ? -2.776 -9.266 -15.729 1.00 91.75 238 LEU A CA 1
ATOM 1846 C C . LEU A 1 238 ? -1.328 -9.170 -16.221 1.00 91.75 238 LEU A C 1
ATOM 1848 O O . LEU A 1 238 ? -0.426 -9.804 -15.672 1.00 91.75 238 LEU A O 1
ATOM 1852 N N . THR A 1 239 ? -1.098 -8.336 -17.233 1.00 93.19 239 THR A 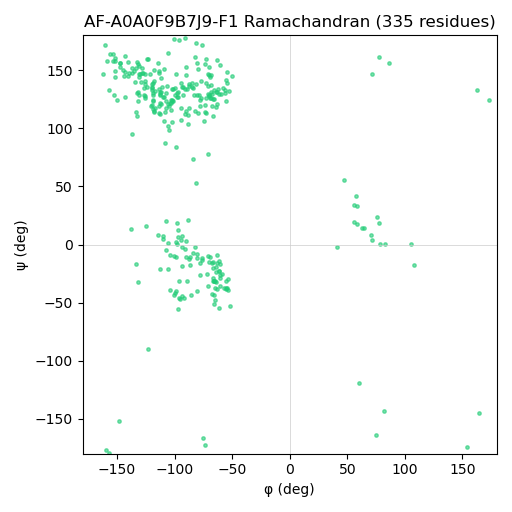N 1
ATOM 1853 C CA . THR A 1 239 ? 0.258 -8.030 -17.698 1.00 93.19 239 THR A CA 1
ATOM 1854 C C . THR A 1 239 ? 1.006 -7.250 -16.623 1.00 93.19 239 THR A C 1
ATOM 1856 O O . THR A 1 239 ? 0.611 -6.141 -16.261 1.00 93.19 239 THR A O 1
ATOM 1859 N N . ALA A 1 240 ? 2.108 -7.808 -16.132 1.00 93.69 240 ALA A N 1
ATOM 1860 C CA . ALA A 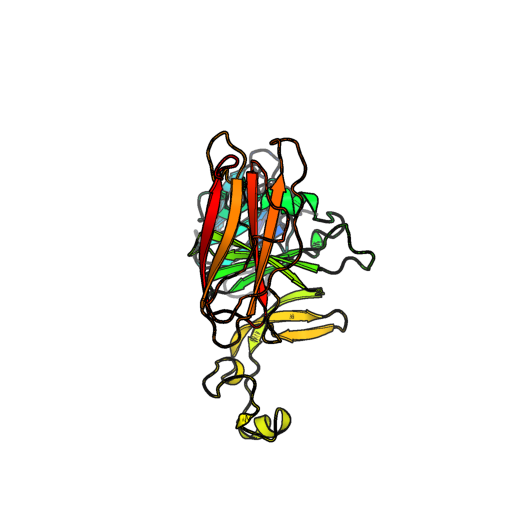1 240 ? 2.990 -7.126 -15.202 1.00 93.69 240 ALA A CA 1
ATOM 1861 C C . ALA A 1 240 ? 3.940 -6.192 -15.951 1.00 93.69 240 ALA A C 1
ATOM 1863 O O . ALA A 1 240 ? 4.486 -6.550 -16.995 1.00 93.69 240 ALA A O 1
ATOM 1864 N N . VAL A 1 241 ? 4.151 -4.996 -15.404 1.00 94.44 241 VAL A N 1
ATOM 1865 C CA . VAL A 1 241 ? 5.035 -3.979 -15.977 1.00 94.44 241 VAL A CA 1
ATOM 1866 C C . VAL A 1 241 ? 6.132 -3.657 -14.973 1.00 94.44 241 VAL A C 1
ATOM 1868 O O . VAL A 1 241 ? 5.863 -3.170 -13.876 1.00 94.44 241 VAL A O 1
ATOM 1871 N N . PHE A 1 242 ? 7.377 -3.901 -15.366 1.00 93.38 242 PHE A N 1
ATOM 1872 C CA . PHE A 1 242 ? 8.564 -3.576 -14.588 1.00 93.38 242 PHE A CA 1
ATOM 1873 C C . PHE A 1 242 ? 9.333 -2.466 -15.289 1.00 93.38 242 PHE A C 1
ATOM 1875 O O . PHE A 1 242 ? 9.606 -2.552 -16.482 1.00 93.38 242 PHE A O 1
ATOM 1882 N N . GLU A 1 243 ? 9.721 -1.431 -14.550 1.00 92.25 243 GLU A N 1
ATOM 1883 C CA . GLU A 1 243 ? 10.575 -0.366 -15.070 1.00 92.25 243 GLU A CA 1
ATOM 1884 C C . GLU A 1 243 ? 11.877 -0.290 -14.285 1.00 92.25 243 GLU A C 1
ATOM 1886 O O . GLU A 1 243 ? 11.882 -0.265 -13.053 1.00 92.25 243 GLU A O 1
ATOM 1891 N N . THR A 1 244 ? 12.996 -0.211 -15.001 1.00 92.81 244 THR A N 1
ATOM 1892 C CA . THR A 1 244 ? 14.290 0.045 -14.372 1.00 92.81 244 THR A CA 1
ATOM 1893 C C . THR A 1 244 ? 14.391 1.499 -13.916 1.00 92.81 244 THR A C 1
ATOM 1895 O O . THR A 1 244 ? 13.727 2.396 -14.440 1.00 92.81 244 THR A O 1
ATOM 1898 N N . ALA A 1 245 ? 15.307 1.769 -12.985 1.00 89.62 245 ALA A N 1
ATOM 1899 C CA . ALA A 1 245 ? 15.776 3.134 -12.795 1.00 89.62 245 ALA A CA 1
ATOM 1900 C C . ALA A 1 245 ? 16.433 3.645 -14.086 1.00 89.62 245 ALA A C 1
ATOM 1902 O O . ALA A 1 245 ? 16.930 2.871 -14.912 1.00 89.62 245 ALA A O 1
ATOM 1903 N N . GLU A 1 246 ? 16.432 4.960 -14.257 1.00 89.69 246 GLU A N 1
ATOM 1904 C CA . GLU A 1 246 ? 17.158 5.570 -15.358 1.00 89.69 246 GLU A CA 1
ATOM 1905 C C . GLU A 1 246 ? 18.666 5.422 -15.165 1.00 89.69 246 GLU A C 1
ATOM 1907 O O . GLU A 1 246 ? 19.193 5.643 -14.071 1.00 89.69 246 GLU A O 1
ATOM 1912 N N . ARG A 1 247 ? 19.366 5.088 -16.249 1.00 89.88 247 ARG A N 1
ATOM 1913 C CA . ARG A 1 247 ? 20.814 4.917 -16.237 1.00 89.88 247 ARG A CA 1
ATOM 1914 C C . ARG A 1 247 ? 21.445 5.490 -17.501 1.00 89.88 247 ARG A C 1
ATOM 1916 O O . ARG A 1 247 ? 20.887 5.390 -18.588 1.00 89.88 247 ARG A O 1
ATOM 1923 N N . GLN A 1 248 ? 22.644 6.050 -17.352 1.00 89.44 248 GLN A N 1
ATOM 1924 C CA . GLN A 1 248 ? 23.554 6.249 -18.480 1.00 89.44 248 GLN A CA 1
ATOM 1925 C C . GLN A 1 248 ? 24.299 4.939 -18.726 1.00 89.44 248 GLN A C 1
ATOM 1927 O O . GLN A 1 248 ? 25.054 4.495 -17.855 1.00 89.44 248 GLN A O 1
ATOM 1932 N N . LEU A 1 249 ? 24.080 4.304 -19.878 1.00 86.00 249 LEU A N 1
ATOM 1933 C CA . LEU A 1 249 ? 24.783 3.061 -20.217 1.00 86.00 249 LEU A CA 1
ATOM 1934 C C . LEU A 1 249 ? 26.284 3.338 -20.425 1.00 86.00 249 LEU A C 1
ATOM 1936 O O . LEU A 1 249 ? 27.133 2.647 -19.865 1.00 86.00 249 LEU A O 1
ATOM 1940 N N . SER A 1 250 ? 26.613 4.429 -21.123 1.00 86.38 250 SER A N 1
ATOM 1941 C CA . SER A 1 250 ? 27.974 4.969 -21.233 1.00 86.38 250 SER A CA 1
ATOM 1942 C C . SER A 1 250 ? 28.067 6.325 -20.522 1.00 86.38 250 SER A C 1
ATOM 1944 O O . SER A 1 250 ? 27.472 7.293 -20.999 1.00 86.38 250 SER A O 1
ATOM 1946 N N . PRO A 1 251 ? 28.805 6.444 -19.402 1.00 84.75 251 PRO A N 1
ATOM 1947 C CA . PRO A 1 251 ? 28.913 7.704 -18.668 1.00 84.75 251 PRO A CA 1
ATOM 1948 C C . PRO A 1 251 ? 29.392 8.866 -19.549 1.00 84.75 251 PRO A C 1
ATOM 1950 O O . PRO A 1 251 ? 30.453 8.798 -20.167 1.00 84.75 251 PRO A O 1
ATOM 1953 N N . GLY A 1 252 ? 28.608 9.946 -19.603 1.00 84.12 252 GLY A N 1
ATOM 1954 C CA . GLY A 1 252 ? 28.947 11.170 -20.341 1.00 84.12 252 GLY A CA 1
ATOM 1955 C C . GLY A 1 252 ? 28.891 11.071 -21.872 1.00 84.12 252 GLY A C 1
ATOM 1956 O O . GLY A 1 252 ? 29.207 12.051 -22.548 1.00 84.12 252 GLY A O 1
ATOM 1957 N N . GLN A 1 253 ? 28.475 9.934 -22.431 1.00 86.69 253 GLN A N 1
ATOM 1958 C CA . GLN A 1 253 ? 28.400 9.714 -23.875 1.00 86.69 253 GLN A CA 1
ATOM 1959 C C . GLN A 1 253 ? 26.989 9.309 -24.298 1.00 86.69 253 GLN A C 1
ATOM 1961 O O . GLN A 1 253 ? 26.175 8.852 -23.500 1.00 86.69 253 GLN A O 1
ATOM 1966 N N . PHE A 1 254 ? 26.698 9.490 -25.584 1.00 87.75 254 PHE A N 1
ATOM 1967 C CA . PHE A 1 254 ? 25.549 8.833 -26.191 1.00 87.75 254 PHE A CA 1
ATOM 1968 C C . PHE A 1 254 ? 25.842 7.336 -26.290 1.00 87.75 254 PHE A C 1
ATOM 1970 O O . PHE A 1 254 ? 26.984 6.935 -26.508 1.00 87.75 254 PHE A O 1
ATOM 1977 N N . SER A 1 255 ? 24.818 6.512 -26.131 1.00 89.25 255 SER A N 1
ATOM 1978 C CA . SER A 1 255 ? 24.915 5.062 -26.258 1.00 89.25 255 SER A CA 1
ATOM 1979 C C . SER A 1 255 ? 23.693 4.528 -26.988 1.00 89.25 255 SER A C 1
ATOM 1981 O O . SER A 1 255 ? 22.604 5.099 -26.903 1.00 89.25 255 SER A O 1
ATOM 1983 N N . THR A 1 256 ? 23.889 3.455 -27.746 1.00 89.88 256 THR A N 1
ATOM 1984 C CA . THR A 1 256 ? 22.808 2.760 -28.446 1.00 89.88 256 THR A CA 1
ATOM 1985 C C . THR A 1 256 ? 22.727 1.333 -27.911 1.00 89.88 256 THR A C 1
ATOM 1987 O O . THR A 1 256 ? 23.690 0.584 -28.094 1.00 89.88 256 THR A O 1
ATOM 1990 N N . PRO A 1 257 ? 21.626 0.947 -27.242 1.00 89.38 257 PRO A N 1
ATOM 1991 C CA . PRO A 1 257 ? 21.401 -0.440 -26.857 1.00 89.38 257 PRO A CA 1
ATOM 1992 C C . PRO A 1 257 ? 21.180 -1.297 -28.108 1.00 89.38 257 PRO A C 1
ATOM 1994 O O . PRO A 1 257 ? 20.379 -0.945 -28.977 1.00 89.38 257 PRO A O 1
ATOM 1997 N N . THR A 1 258 ? 21.912 -2.402 -28.219 1.00 89.75 258 THR A N 1
ATOM 1998 C CA . THR A 1 258 ? 21.881 -3.315 -29.371 1.00 89.75 258 THR A CA 1
ATOM 1999 C C . THR A 1 258 ? 20.953 -4.491 -29.132 1.00 89.75 258 THR A C 1
ATOM 2001 O O . THR A 1 258 ? 20.130 -4.803 -29.995 1.00 89.75 258 THR A O 1
ATOM 2004 N N . SER A 1 259 ? 21.063 -5.102 -27.958 1.00 90.94 259 SER A N 1
ATOM 2005 C CA . SER A 1 259 ? 20.276 -6.251 -27.530 1.00 90.94 259 SER A CA 1
ATOM 2006 C C . SER A 1 259 ? 19.963 -6.121 -26.047 1.00 90.94 259 SER A C 1
ATOM 2008 O O . SER A 1 259 ? 20.720 -5.522 -25.279 1.00 90.94 259 SER A O 1
ATOM 2010 N N . VAL A 1 260 ? 18.816 -6.643 -2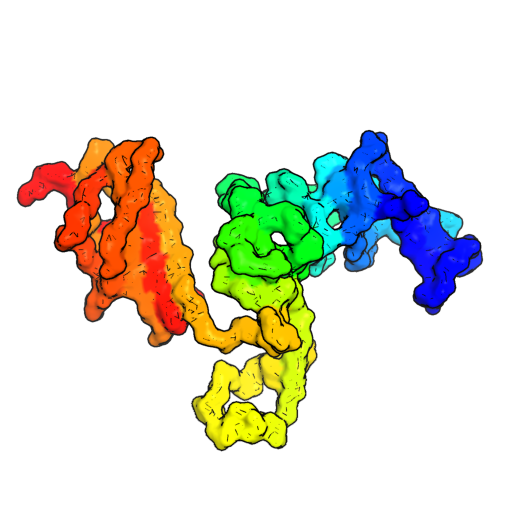5.644 1.00 92.31 260 VAL A N 1
ATOM 2011 C CA . VAL A 1 260 ? 18.400 -6.697 -24.248 1.00 92.31 260 VAL A CA 1
ATOM 2012 C C . VAL A 1 260 ? 17.911 -8.105 -23.961 1.00 92.31 260 VAL A C 1
ATOM 2014 O O . VAL A 1 260 ? 17.087 -8.623 -24.703 1.00 92.31 260 VAL A O 1
ATOM 2017 N N . ARG A 1 261 ? 18.382 -8.720 -22.883 1.00 92.88 261 ARG A N 1
ATOM 2018 C CA . ARG A 1 261 ? 17.952 -10.051 -22.451 1.00 92.88 261 ARG A CA 1
ATOM 2019 C C . ARG A 1 261 ? 17.110 -9.933 -21.190 1.00 92.88 261 ARG A C 1
ATOM 2021 O O . ARG A 1 261 ? 17.541 -9.313 -20.216 1.00 92.88 261 ARG A O 1
ATOM 2028 N N . SER A 1 262 ? 15.913 -10.506 -21.204 1.00 91.88 262 SER A N 1
ATOM 2029 C CA . SER A 1 262 ? 15.043 -10.583 -20.031 1.00 91.88 262 SER A CA 1
ATOM 2030 C C . SER A 1 262 ? 15.274 -11.889 -19.280 1.00 91.88 262 SER A C 1
ATOM 2032 O O . SER A 1 262 ? 15.207 -12.959 -19.873 1.00 91.88 262 SER A O 1
ATOM 2034 N N . LEU A 1 263 ? 15.517 -11.816 -17.971 1.00 90.94 263 LEU A N 1
ATOM 2035 C CA . LEU A 1 263 ? 15.583 -12.990 -17.099 1.00 90.94 263 LEU A CA 1
ATOM 2036 C C . LEU A 1 263 ? 14.236 -13.145 -16.385 1.00 90.94 263 LEU A C 1
ATOM 2038 O O . LEU A 1 263 ? 14.045 -12.639 -15.274 1.00 90.94 263 LEU A O 1
ATOM 2042 N N . VAL A 1 264 ? 13.295 -13.784 -17.082 1.00 91.19 264 VAL A N 1
ATOM 2043 C CA . VAL A 1 264 ? 11.933 -14.076 -16.616 1.00 91.19 264 VAL A CA 1
ATOM 2044 C C . VAL A 1 264 ? 11.755 -15.587 -16.563 1.00 91.19 264 VAL A C 1
ATOM 2046 O O . VAL A 1 264 ? 12.076 -16.285 -17.520 1.00 91.19 264 VAL A O 1
ATOM 2049 N N . GLU A 1 265 ? 11.233 -16.084 -15.450 1.00 89.56 265 GLU A N 1
ATOM 2050 C CA . GLU A 1 265 ? 10.875 -17.485 -15.267 1.00 89.56 265 GLU A CA 1
ATOM 2051 C C . GLU A 1 265 ? 9.350 -17.624 -15.279 1.00 89.56 265 GLU A C 1
ATOM 2053 O O . GLU A 1 265 ? 8.639 -16.877 -14.603 1.00 89.56 265 GLU A O 1
ATOM 2058 N N . GLY A 1 266 ? 8.835 -18.564 -16.070 1.00 86.00 266 GLY A N 1
ATOM 2059 C CA . GLY A 1 266 ? 7.412 -18.884 -16.114 1.00 86.00 266 GLY A CA 1
ATOM 2060 C C . GLY A 1 266 ? 7.036 -19.662 -17.369 1.00 86.00 266 GLY A C 1
ATOM 2061 O O . GLY A 1 266 ? 7.392 -19.283 -18.480 1.00 86.00 266 GLY A O 1
ATOM 2062 N N . THR A 1 267 ? 6.275 -20.746 -17.208 1.00 81.88 267 THR A N 1
ATOM 2063 C CA . THR A 1 267 ? 5.947 -21.660 -18.325 1.00 81.88 267 THR A CA 1
ATOM 2064 C C . THR A 1 267 ? 5.068 -21.006 -19.401 1.00 81.88 267 THR A C 1
ATOM 2066 O O . THR A 1 267 ? 5.157 -21.358 -20.572 1.00 81.88 267 THR A O 1
ATOM 2069 N N . SER A 1 268 ? 4.210 -20.059 -19.008 1.00 85.44 268 SER A N 1
ATOM 2070 C CA . SER A 1 268 ? 3.321 -19.310 -19.916 1.00 85.44 268 SER A CA 1
ATOM 2071 C C . SER A 1 268 ? 3.725 -17.838 -20.067 1.00 85.44 268 SER A C 1
ATOM 2073 O O . SER A 1 268 ? 2.980 -17.057 -20.663 1.00 85.44 268 SER A O 1
ATOM 2075 N N . ALA A 1 269 ? 4.879 -17.449 -19.516 1.00 87.94 269 ALA A N 1
ATOM 2076 C CA . ALA A 1 269 ? 5.329 -16.066 -19.514 1.00 87.94 269 ALA A CA 1
ATOM 2077 C C . ALA A 1 269 ? 5.724 -15.636 -20.929 1.00 87.94 269 ALA A C 1
ATOM 2079 O O . ALA A 1 269 ? 6.529 -16.286 -21.589 1.00 87.94 269 ALA A O 1
ATOM 2080 N N . THR A 1 270 ? 5.174 -14.516 -21.393 1.00 90.94 270 THR A N 1
ATOM 2081 C CA . THR A 1 270 ? 5.621 -13.856 -22.624 1.00 90.94 270 THR A CA 1
ATOM 2082 C C . THR A 1 270 ? 6.238 -12.514 -22.264 1.00 90.94 270 THR A C 1
ATOM 2084 O O . THR A 1 270 ? 5.540 -11.610 -21.795 1.00 90.94 270 THR A O 1
ATOM 2087 N N . ALA A 1 271 ? 7.547 -12.380 -22.482 1.00 92.69 271 ALA A N 1
ATOM 2088 C CA . ALA A 1 271 ? 8.288 -11.155 -22.224 1.00 92.69 271 ALA A CA 1
ATOM 2089 C C . ALA A 1 271 ? 8.332 -10.257 -23.468 1.00 92.69 271 ALA A C 1
ATOM 2091 O O . ALA A 1 271 ? 8.618 -10.682 -24.588 1.00 92.69 271 ALA A O 1
ATOM 2092 N N . THR A 1 272 ? 8.071 -8.969 -23.271 1.00 93.88 272 THR A N 1
ATOM 2093 C CA . THR A 1 272 ? 8.314 -7.927 -24.273 1.00 93.88 272 THR A CA 1
ATOM 2094 C C . THR A 1 272 ? 8.942 -6.719 -23.601 1.00 93.88 272 THR A C 1
ATOM 2096 O O . THR A 1 272 ? 8.684 -6.458 -22.427 1.00 93.88 272 THR A O 1
ATOM 2099 N N . ILE A 1 273 ? 9.735 -5.940 -24.332 1.00 94.06 273 ILE A N 1
ATOM 2100 C CA . ILE A 1 273 ? 10.358 -4.737 -23.773 1.00 94.06 273 ILE A CA 1
ATOM 2101 C C . ILE A 1 273 ? 10.022 -3.479 -24.561 1.00 94.06 273 ILE A C 1
ATOM 2103 O O . ILE A 1 273 ? 9.692 -3.519 -25.744 1.00 94.06 273 ILE A O 1
ATOM 2107 N N . GLN A 1 274 ? 10.180 -2.338 -23.902 1.00 93.06 274 GLN A N 1
ATOM 2108 C CA . GLN A 1 274 ? 10.241 -1.022 -24.517 1.00 93.06 274 GLN A CA 1
ATOM 2109 C C . GLN A 1 274 ? 11.431 -0.270 -23.934 1.00 93.06 274 GLN A C 1
ATOM 2111 O O . GLN A 1 274 ? 11.582 -0.167 -22.714 1.00 93.06 274 GLN A O 1
ATOM 2116 N N . VAL A 1 275 ? 12.265 0.296 -24.801 1.00 92.06 275 VAL A N 1
ATOM 2117 C CA . VAL A 1 275 ? 13.387 1.131 -24.369 1.00 92.06 275 VAL A CA 1
ATOM 2118 C C . VAL A 1 275 ? 12.951 2.592 -24.384 1.00 92.06 275 VAL A C 1
ATOM 2120 O O . VAL A 1 275 ? 12.579 3.141 -25.421 1.00 92.06 275 VAL A O 1
ATOM 2123 N N . GLY A 1 276 ? 12.973 3.209 -23.209 1.00 91.81 276 GLY A N 1
ATOM 2124 C CA . GLY A 1 276 ? 12.810 4.637 -22.994 1.00 91.81 276 GLY A CA 1
ATOM 2125 C C . GLY A 1 276 ? 14.134 5.368 -23.155 1.00 91.81 276 GLY A C 1
ATOM 2126 O O . GLY A 1 276 ? 15.162 4.896 -22.669 1.00 91.81 276 GLY A O 1
ATOM 2127 N N . LYS A 1 277 ? 14.106 6.530 -23.806 1.00 91.25 277 LYS A N 1
ATOM 2128 C CA . LYS A 1 277 ? 15.277 7.394 -23.980 1.00 91.25 277 LYS A CA 1
ATOM 2129 C C . LYS A 1 277 ? 14.973 8.859 -23.680 1.00 91.25 277 LYS A C 1
ATOM 2131 O O . LYS A 1 277 ? 13.830 9.299 -23.843 1.00 91.25 277 LYS A O 1
ATOM 2136 N N . ARG A 1 278 ? 16.001 9.595 -23.253 1.00 91.00 278 ARG A N 1
ATOM 2137 C CA . ARG A 1 278 ? 16.017 11.063 -23.204 1.00 91.00 278 ARG A CA 1
ATOM 2138 C C . ARG A 1 278 ? 17.441 11.618 -23.179 1.00 91.00 278 ARG A C 1
ATOM 2140 O O . ARG A 1 278 ? 18.375 10.950 -22.724 1.00 91.00 278 ARG A O 1
ATOM 2147 N N . THR A 1 279 ? 17.582 12.876 -23.589 1.00 87.94 279 THR A N 1
ATOM 2148 C CA . THR A 1 279 ? 18.884 13.545 -23.700 1.00 87.94 279 THR A CA 1
ATOM 2149 C C . THR A 1 279 ? 19.272 14.305 -22.439 1.00 87.94 279 THR A C 1
ATOM 2151 O O . THR A 1 279 ? 20.405 14.169 -21.970 1.00 87.94 279 THR A O 1
ATOM 2154 N N . ASN A 1 280 ? 18.354 15.087 -21.868 1.00 87.88 280 ASN A N 1
ATOM 2155 C CA . ASN A 1 280 ? 18.593 15.842 -20.642 1.00 87.88 280 ASN A CA 1
ATOM 2156 C C . ASN A 1 280 ? 17.706 15.338 -19.504 1.00 87.88 280 ASN A C 1
ATOM 2158 O O . ASN A 1 280 ? 16.619 14.808 -19.719 1.00 87.88 280 ASN A O 1
ATOM 2162 N N . SER A 1 281 ? 18.139 15.568 -18.266 1.00 83.31 281 SER A N 1
ATOM 2163 C CA . SER A 1 281 ? 17.395 15.173 -17.064 1.00 83.31 281 SER A CA 1
ATOM 2164 C C . SER A 1 281 ? 16.046 15.887 -16.898 1.00 83.31 281 SER A C 1
ATOM 2166 O O . SER A 1 281 ? 15.192 15.398 -16.159 1.00 83.31 281 SER A O 1
ATOM 2168 N N . GLY A 1 282 ? 15.851 17.027 -17.568 1.00 85.50 282 GLY A N 1
ATOM 2169 C CA . GLY A 1 282 ? 14.577 17.752 -17.611 1.00 85.50 282 GLY A CA 1
ATOM 2170 C C . GLY A 1 282 ? 13.627 17.291 -18.719 1.00 85.50 282 GLY A C 1
ATOM 2171 O O . GLY A 1 282 ? 12.454 17.651 -18.688 1.00 85.50 282 GLY A O 1
ATOM 2172 N N . ASP A 1 283 ? 14.106 16.493 -19.677 1.00 88.56 283 ASP A N 1
ATOM 2173 C CA . ASP A 1 283 ? 13.292 16.046 -20.805 1.00 88.56 283 ASP A CA 1
ATOM 2174 C C . ASP A 1 283 ? 12.384 14.880 -20.389 1.00 88.56 283 ASP A C 1
ATOM 2176 O O . ASP A 1 283 ? 12.715 14.072 -19.508 1.00 88.56 283 ASP A O 1
ATOM 2180 N N . SER A 1 284 ? 11.232 14.774 -21.053 1.00 87.88 284 SER A N 1
ATOM 2181 C CA . SER A 1 284 ? 10.324 13.637 -20.886 1.00 87.88 284 SER A CA 1
ATOM 2182 C C . SER A 1 284 ? 10.918 12.379 -21.522 1.00 87.88 284 SER A C 1
ATOM 2184 O O . SER A 1 284 ? 11.440 12.422 -22.636 1.00 87.88 284 SER A O 1
ATOM 2186 N N . VAL A 1 285 ? 10.825 11.246 -20.822 1.00 91.00 285 VAL A N 1
ATOM 2187 C CA . VAL A 1 285 ? 11.265 9.948 -21.352 1.00 91.00 285 VAL A CA 1
ATOM 2188 C C . VAL A 1 285 ? 10.324 9.525 -22.476 1.00 91.00 285 VAL A C 1
ATOM 2190 O O . VAL A 1 285 ? 9.114 9.440 -22.275 1.00 91.00 285 VAL A O 1
ATOM 2193 N N . THR A 1 286 ? 10.880 9.227 -23.648 1.00 90.38 286 THR A N 1
ATOM 2194 C CA . THR A 1 286 ? 10.116 8.711 -24.789 1.00 90.38 286 THR A CA 1
ATOM 2195 C C . THR A 1 286 ? 10.395 7.224 -24.952 1.00 90.38 286 THR A C 1
ATOM 2197 O O . THR A 1 286 ? 11.544 6.839 -25.163 1.00 90.38 286 THR A O 1
ATOM 2200 N N . PHE A 1 287 ? 9.358 6.390 -24.850 1.00 90.38 287 PHE A N 1
ATOM 2201 C CA . PHE A 1 287 ? 9.459 4.947 -25.075 1.00 90.38 287 PHE A CA 1
ATOM 2202 C C . PHE A 1 287 ? 9.323 4.605 -26.559 1.00 90.38 287 PHE A C 1
ATOM 2204 O O . PHE A 1 287 ? 8.459 5.143 -27.250 1.00 90.38 287 PHE A O 1
ATOM 2211 N N . GLY A 1 288 ? 10.192 3.712 -27.034 1.00 87.81 288 GLY A N 1
ATOM 2212 C CA . GLY A 1 288 ? 10.121 3.147 -28.378 1.00 87.81 288 GLY A CA 1
ATOM 2213 C C . GLY A 1 288 ? 8.994 2.124 -28.554 1.00 87.81 288 GLY A C 1
ATOM 2214 O O . GLY A 1 288 ? 8.155 1.909 -27.670 1.00 87.81 288 GLY A O 1
ATOM 2215 N N . ALA A 1 289 ? 8.996 1.471 -29.717 1.00 89.94 289 ALA A N 1
ATOM 2216 C CA . ALA A 1 289 ? 8.067 0.387 -30.005 1.00 89.94 289 ALA A CA 1
ATOM 2217 C C . ALA A 1 289 ? 8.286 -0.808 -29.061 1.00 89.94 289 ALA A C 1
ATOM 2219 O O . ALA A 1 289 ? 9.354 -0.970 -28.468 1.00 89.94 289 ALA A O 1
ATOM 2220 N N . VAL A 1 290 ? 7.254 -1.642 -28.929 1.00 92.31 290 VAL A N 1
ATOM 2221 C CA . VAL A 1 290 ? 7.339 -2.912 -28.201 1.00 92.31 290 VAL A CA 1
ATOM 2222 C C . VAL A 1 290 ? 8.188 -3.892 -29.007 1.00 92.31 290 VAL A C 1
ATOM 2224 O O . VAL A 1 290 ? 7.947 -4.090 -30.197 1.00 92.31 290 VAL A O 1
ATOM 2227 N N . ILE A 1 291 ? 9.172 -4.504 -28.354 1.00 92.62 291 ILE A N 1
ATOM 2228 C CA . ILE A 1 291 ? 10.102 -5.470 -28.941 1.00 92.62 291 ILE A CA 1
ATOM 2229 C C . ILE A 1 291 ? 9.819 -6.828 -28.303 1.00 92.62 291 ILE A C 1
ATOM 2231 O O . ILE A 1 291 ? 9.866 -6.967 -27.080 1.00 92.62 291 ILE A O 1
ATOM 2235 N N . SER A 1 292 ? 9.490 -7.819 -29.130 1.00 92.25 292 SER A N 1
ATOM 2236 C CA . SER A 1 292 ? 9.275 -9.201 -28.685 1.00 92.25 292 SER A CA 1
ATOM 2237 C C . SER A 1 292 ? 10.601 -9.934 -28.504 1.00 92.25 292 SER A C 1
ATOM 2239 O O . SER A 1 292 ? 11.620 -9.530 -29.064 1.00 92.25 292 SER A O 1
ATOM 2241 N N . GLU A 1 293 ? 10.593 -10.968 -27.674 1.00 90.88 293 GLU A N 1
ATOM 2242 C CA . GLU A 1 293 ? 11.722 -11.883 -27.507 1.00 90.88 293 GLU A CA 1
ATOM 2243 C C . GLU A 1 293 ? 11.917 -12.729 -28.776 1.00 90.88 293 GLU A C 1
ATOM 2245 O O . GLU A 1 293 ? 10.946 -13.075 -29.453 1.00 90.88 293 GLU A O 1
ATOM 2250 N N . ASN A 1 294 ? 13.166 -13.024 -29.133 1.00 89.62 294 ASN A N 1
ATOM 2251 C CA . ASN A 1 294 ? 13.509 -13.956 -30.207 1.00 89.62 294 ASN A CA 1
ATOM 2252 C C . ASN A 1 294 ? 13.806 -15.365 -29.658 1.00 89.62 294 ASN A C 1
ATOM 2254 O O . ASN A 1 294 ? 13.901 -15.569 -28.452 1.00 89.62 294 ASN A O 1
ATOM 2258 N N . ASP A 1 295 ? 14.049 -16.329 -30.548 1.00 85.81 295 ASP A N 1
ATOM 2259 C CA . ASP A 1 295 ? 14.342 -17.723 -30.170 1.00 85.81 295 ASP A CA 1
ATOM 2260 C C . ASP A 1 295 ? 15.622 -17.897 -29.319 1.00 85.81 295 ASP A C 1
ATOM 2262 O O . ASP A 1 295 ? 15.830 -18.951 -28.721 1.00 85.81 295 ASP A O 1
ATOM 2266 N N . ASN A 1 296 ? 16.482 -16.873 -29.248 1.00 84.25 296 ASN A N 1
ATOM 2267 C CA . ASN A 1 296 ? 17.699 -16.862 -28.431 1.00 84.25 296 ASN A CA 1
ATOM 2268 C C . ASN A 1 296 ? 17.488 -16.217 -27.046 1.00 84.25 296 ASN A C 1
ATOM 2270 O O . ASN A 1 296 ? 18.458 -16.059 -26.301 1.00 84.25 296 ASN A O 1
ATOM 2274 N N . GLY A 1 297 ? 16.260 -15.819 -26.705 1.00 82.62 297 GLY A N 1
ATOM 2275 C CA . GLY A 1 297 ? 15.941 -15.142 -25.446 1.00 82.62 297 GLY A CA 1
ATOM 2276 C C . GLY A 1 297 ? 16.354 -13.667 -25.413 1.00 82.62 297 GLY A C 1
ATOM 2277 O O . GLY A 1 297 ? 16.649 -13.104 -24.358 1.00 82.62 297 GLY A O 1
ATOM 2278 N N . GLU A 1 298 ? 16.481 -13.038 -26.582 1.00 88.94 298 GLU A N 1
ATOM 2279 C CA . GLU A 1 298 ? 16.949 -11.663 -26.724 1.00 88.94 298 GLU A CA 1
ATOM 2280 C C . GLU A 1 298 ? 15.926 -10.773 -27.427 1.00 88.94 298 GLU A C 1
ATOM 2282 O O . GLU A 1 298 ? 15.225 -11.175 -28.354 1.00 88.94 298 GLU A O 1
ATOM 2287 N N . HIS A 1 299 ? 15.904 -9.509 -27.027 1.00 92.00 299 HIS A N 1
ATOM 2288 C CA . HIS A 1 299 ? 15.127 -8.448 -27.642 1.00 92.00 299 HIS A CA 1
ATOM 2289 C C . HIS A 1 299 ? 16.049 -7.577 -28.510 1.00 92.00 299 HIS A C 1
ATOM 2291 O O . HIS A 1 299 ? 16.825 -6.775 -27.973 1.00 92.00 299 HIS A O 1
ATOM 2297 N N . PRO A 1 300 ? 15.993 -7.696 -29.850 1.00 90.56 300 PRO A N 1
ATOM 2298 C CA . PRO A 1 300 ? 16.855 -6.927 -30.740 1.00 90.56 300 PRO A CA 1
ATOM 2299 C C . PRO A 1 300 ? 16.427 -5.452 -30.791 1.00 90.56 300 PRO A C 1
ATOM 2301 O O . PRO A 1 300 ? 15.372 -5.098 -31.318 1.00 90.56 300 PRO A O 1
ATOM 2304 N N . CYS A 1 301 ? 17.284 -4.570 -30.276 1.00 85.81 301 CYS A N 1
ATOM 2305 C CA . CYS A 1 301 ? 17.040 -3.128 -30.145 1.00 85.81 301 CYS A CA 1
ATOM 2306 C C . CYS A 1 301 ? 17.708 -2.282 -31.243 1.00 85.81 301 CYS A C 1
ATOM 2308 O O . CYS A 1 301 ? 17.434 -1.085 -31.357 1.00 85.81 301 CYS A O 1
ATOM 2310 N N . ARG A 1 302 ? 18.579 -2.888 -32.061 1.00 78.56 302 ARG A N 1
ATOM 2311 C CA . ARG A 1 302 ? 19.437 -2.192 -33.036 1.00 78.56 302 ARG A CA 1
ATOM 2312 C C . ARG A 1 302 ? 18.680 -1.285 -34.017 1.00 78.56 302 ARG A C 1
ATOM 2314 O O . ARG A 1 302 ? 19.162 -0.197 -34.323 1.00 78.56 302 ARG A O 1
ATOM 2321 N N . ASP A 1 303 ? 17.495 -1.689 -34.464 1.00 70.50 303 ASP A N 1
ATOM 2322 C CA . ASP A 1 303 ? 16.754 -0.987 -35.525 1.00 70.50 303 ASP A CA 1
ATOM 2323 C C . ASP A 1 303 ? 15.802 0.104 -35.001 1.00 70.50 303 ASP A C 1
ATOM 2325 O O . ASP A 1 303 ? 15.093 0.753 -35.766 1.00 70.50 303 ASP A O 1
ATOM 2329 N N . GLN A 1 304 ? 15.792 0.347 -33.689 1.00 73.44 304 GLN A N 1
ATOM 2330 C CA . GLN A 1 304 ? 14.801 1.202 -33.024 1.00 73.44 304 GLN A CA 1
ATOM 2331 C C . GLN A 1 304 ? 15.247 2.668 -32.864 1.00 73.44 304 GLN A C 1
ATOM 2333 O O . GLN A 1 304 ? 14.579 3.452 -32.191 1.00 73.44 304 GLN A O 1
ATOM 2338 N N . ASN A 1 305 ? 16.381 3.062 -33.464 1.00 79.94 305 ASN A N 1
ATOM 2339 C CA . ASN A 1 305 ? 16.967 4.406 -33.346 1.00 79.94 305 ASN A CA 1
ATOM 2340 C C . ASN A 1 305 ? 17.011 4.899 -31.881 1.00 79.94 305 ASN A C 1
ATOM 2342 O O . ASN A 1 305 ? 16.453 5.942 -31.528 1.00 79.94 305 ASN A O 1
ATOM 2346 N N . LEU A 1 306 ? 17.644 4.121 -30.999 1.00 82.62 306 LEU A N 1
ATOM 2347 C CA . LEU A 1 306 ? 17.647 4.337 -29.544 1.00 82.62 306 LEU A CA 1
ATOM 2348 C C . LEU A 1 306 ? 18.902 5.054 -29.021 1.00 82.62 306 LEU A C 1
ATOM 2350 O O . LEU A 1 306 ? 19.194 4.995 -27.827 1.00 82.62 306 LEU A O 1
ATOM 2354 N N . SER A 1 307 ? 19.646 5.730 -29.900 1.00 85.31 307 SER A N 1
ATOM 2355 C CA . SER A 1 307 ? 20.845 6.477 -29.512 1.00 85.31 307 SER A CA 1
ATOM 2356 C C . SER A 1 307 ? 20.473 7.670 -28.634 1.00 85.31 307 SER A C 1
ATOM 2358 O O . SER A 1 307 ? 19.897 8.641 -29.124 1.00 85.31 307 SER A O 1
ATOM 2360 N N . ASP A 1 308 ? 20.827 7.614 -27.351 1.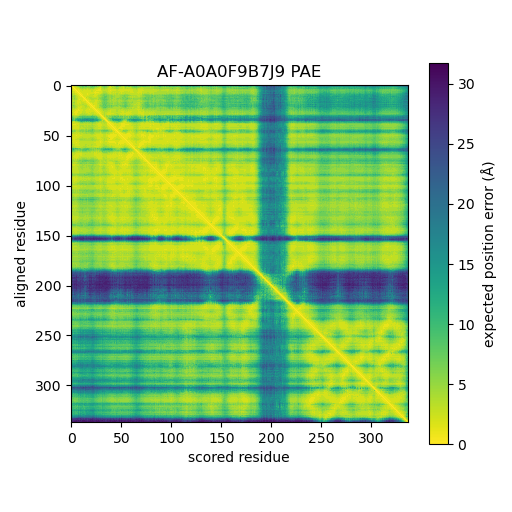00 89.19 308 ASP A N 1
ATOM 2361 C CA . ASP A 1 308 ? 20.652 8.730 -26.418 1.00 89.19 308 ASP A CA 1
ATOM 2362 C C . ASP A 1 308 ? 21.615 8.633 -25.224 1.00 89.19 308 ASP A C 1
ATOM 2364 O O . ASP A 1 308 ? 22.450 7.730 -25.158 1.00 89.19 308 ASP A O 1
ATOM 2368 N N . ARG A 1 309 ? 21.551 9.588 -24.293 1.00 88.25 309 ARG A N 1
ATOM 2369 C CA . ARG A 1 309 ? 22.392 9.589 -23.083 1.00 88.25 309 ARG A CA 1
ATOM 2370 C C . ARG A 1 309 ? 21.806 8.767 -21.946 1.00 88.25 309 ARG A C 1
ATOM 2372 O O . ARG A 1 309 ? 22.548 8.072 -21.255 1.00 88.25 309 ARG A O 1
ATOM 2379 N N . TYR A 1 310 ? 20.505 8.900 -21.721 1.00 91.19 310 TYR A N 1
ATOM 2380 C CA . TYR A 1 310 ? 19.807 8.240 -20.629 1.00 91.19 310 TYR A CA 1
ATOM 2381 C C . TYR A 1 310 ? 18.832 7.218 -21.181 1.00 91.19 310 TYR A C 1
ATOM 2383 O O . TYR A 1 310 ? 18.047 7.527 -22.082 1.00 91.19 310 TYR A O 1
ATOM 2391 N N . HIS A 1 311 ? 18.846 6.030 -20.583 1.00 92.38 311 HIS A N 1
ATOM 2392 C CA . HIS A 1 311 ? 17.972 4.932 -20.958 1.00 92.38 311 HIS A CA 1
ATOM 2393 C C . HIS A 1 311 ? 17.194 4.408 -19.759 1.00 92.38 311 HIS A C 1
ATOM 2395 O O . HIS A 1 311 ? 17.681 4.376 -18.624 1.00 92.38 311 HIS A O 1
ATOM 2401 N N . ARG A 1 312 ? 15.975 3.961 -20.043 1.00 93.44 312 ARG A N 1
ATOM 2402 C CA . ARG A 1 312 ? 15.123 3.190 -19.142 1.00 93.44 312 ARG A CA 1
ATOM 2403 C C . ARG A 1 312 ? 14.598 1.984 -19.896 1.00 93.44 312 ARG A C 1
ATOM 2405 O O . ARG A 1 312 ? 14.284 2.099 -21.075 1.00 93.44 312 ARG A O 1
ATOM 2412 N N . ILE A 1 313 ? 14.462 0.852 -19.229 1.00 93.75 313 ILE A N 1
ATOM 2413 C CA . ILE A 1 313 ? 13.837 -0.319 -19.835 1.00 93.75 313 ILE A CA 1
ATOM 2414 C C . ILE A 1 313 ? 12.533 -0.574 -19.115 1.00 93.75 313 ILE A C 1
ATOM 2416 O O . ILE A 1 313 ? 12.499 -0.626 -17.884 1.00 93.75 313 ILE A O 1
ATOM 2420 N N . ARG A 1 314 ? 11.473 -0.724 -19.898 1.00 95.06 314 ARG A N 1
ATOM 2421 C CA . ARG A 1 314 ? 10.201 -1.259 -19.446 1.00 95.06 314 ARG A CA 1
ATOM 2422 C C . ARG A 1 314 ? 10.089 -2.688 -19.952 1.00 95.06 314 ARG A C 1
ATOM 2424 O O . ARG A 1 314 ? 10.160 -2.902 -21.156 1.00 95.06 314 ARG A O 1
ATOM 2431 N N . LEU A 1 315 ? 9.928 -3.636 -19.043 1.00 94.75 315 LEU A N 1
ATOM 2432 C CA . LEU A 1 315 ? 9.655 -5.039 -19.320 1.00 94.75 315 LEU A CA 1
ATOM 2433 C C . LEU A 1 315 ? 8.171 -5.292 -19.044 1.00 94.75 315 LEU A C 1
ATOM 2435 O O . LEU A 1 315 ? 7.707 -5.058 -17.930 1.00 94.75 315 LEU A O 1
ATOM 2439 N N . ASN A 1 316 ? 7.437 -5.756 -20.050 1.00 95.06 316 ASN A N 1
ATOM 2440 C CA . ASN A 1 316 ? 6.047 -6.176 -19.927 1.00 95.06 316 ASN A CA 1
ATOM 2441 C C . ASN A 1 316 ? 5.994 -7.703 -20.012 1.00 95.06 316 ASN A C 1
ATOM 2443 O O . ASN A 1 316 ? 6.447 -8.275 -21.004 1.00 95.06 316 ASN A O 1
ATOM 2447 N N . VAL A 1 317 ? 5.429 -8.342 -18.992 1.00 94.31 317 VAL A N 1
ATOM 2448 C CA . VAL A 1 317 ? 5.295 -9.798 -18.902 1.00 94.31 317 VAL A CA 1
ATOM 2449 C C . VAL A 1 317 ? 3.816 -10.154 -18.856 1.00 94.31 317 VAL A C 1
ATOM 2451 O O . VAL A 1 317 ? 3.120 -9.793 -17.907 1.00 94.31 317 VAL A O 1
ATOM 2454 N N . SER A 1 318 ? 3.320 -10.834 -19.886 1.00 93.69 318 SER A N 1
ATOM 2455 C CA . SER A 1 318 ? 1.946 -11.346 -19.948 1.00 93.69 318 SER A CA 1
ATOM 2456 C C . SER A 1 318 ? 1.913 -12.865 -19.749 1.00 93.69 318 SER A C 1
ATOM 2458 O O . SER A 1 318 ? 2.946 -13.526 -19.810 1.00 93.69 318 SER A O 1
ATOM 2460 N N . GLY A 1 319 ? 0.727 -13.421 -19.476 1.00 88.88 319 GLY A N 1
ATOM 2461 C CA . GLY A 1 319 ? 0.538 -14.871 -19.301 1.00 88.88 319 GLY A CA 1
ATOM 2462 C C . GLY A 1 319 ? 0.873 -15.412 -17.905 1.00 88.88 319 GLY A C 1
ATOM 2463 O O . GLY A 1 319 ? 0.681 -16.599 -17.654 1.00 88.88 319 GLY A O 1
ATOM 2464 N N . GLY A 1 320 ? 1.294 -14.542 -16.981 1.00 88.06 320 GLY A N 1
ATOM 2465 C CA . GLY A 1 320 ? 1.767 -14.922 -15.647 1.00 88.06 320 GLY A CA 1
ATOM 2466 C C . GLY A 1 320 ? 3.255 -15.275 -15.642 1.00 88.06 320 GLY A C 1
ATOM 2467 O O . GLY A 1 320 ? 3.825 -15.616 -16.673 1.00 88.06 320 GLY A O 1
ATOM 2468 N N . PHE A 1 321 ? 3.892 -15.148 -14.481 1.00 91.44 321 PHE A N 1
ATOM 2469 C CA . PHE A 1 321 ? 5.312 -15.439 -14.274 1.00 91.44 321 PHE A CA 1
ATOM 2470 C C . PHE A 1 321 ? 5.529 -15.977 -12.858 1.00 91.44 321 PHE A C 1
ATOM 2472 O O . PHE A 1 321 ? 4.738 -15.677 -11.962 1.00 91.44 321 PHE A O 1
ATOM 2479 N N . ASP A 1 322 ? 6.608 -16.732 -12.673 1.00 89.81 322 ASP A N 1
ATOM 2480 C CA . ASP A 1 322 ? 7.031 -17.272 -11.381 1.00 89.81 322 ASP A CA 1
ATOM 2481 C C . ASP A 1 322 ? 8.070 -16.349 -10.724 1.00 89.81 322 ASP A C 1
ATOM 2483 O O . ASP A 1 322 ? 7.925 -15.977 -9.558 1.00 89.81 322 ASP A O 1
ATOM 2487 N N . ASP A 1 323 ? 9.080 -15.907 -11.485 1.00 89.56 323 ASP A N 1
ATOM 2488 C CA . ASP A 1 323 ? 10.110 -14.975 -11.011 1.00 89.56 323 ASP A CA 1
ATOM 2489 C C . ASP A 1 323 ? 10.575 -14.011 -12.116 1.00 89.56 323 ASP A C 1
ATOM 2491 O O . ASP A 1 323 ? 10.573 -14.328 -13.307 1.00 89.56 323 ASP A O 1
ATOM 2495 N N . VAL A 1 324 ? 10.990 -12.807 -11.714 1.00 90.38 324 VAL A N 1
ATOM 2496 C CA . VAL A 1 324 ? 11.615 -11.805 -12.590 1.00 90.38 324 VAL A CA 1
ATOM 2497 C C . VAL A 1 324 ? 12.860 -11.280 -11.898 1.00 90.38 324 VAL A C 1
ATOM 2499 O O . VAL A 1 324 ? 12.787 -10.549 -10.906 1.00 90.38 324 VAL A O 1
ATOM 2502 N N . GLN A 1 325 ? 14.018 -11.625 -12.453 1.00 89.75 325 GLN A N 1
ATOM 2503 C CA . GLN A 1 325 ? 15.297 -11.402 -11.784 1.00 89.75 325 GLN A CA 1
ATOM 2504 C C . GLN A 1 325 ? 15.971 -10.120 -12.252 1.00 89.75 325 GLN A C 1
ATOM 2506 O O . GLN A 1 325 ? 16.314 -9.253 -11.442 1.00 89.75 325 GLN A O 1
ATOM 2511 N N . ALA A 1 326 ? 16.183 -9.996 -13.562 1.00 89.12 326 ALA A N 1
ATOM 2512 C CA . ALA A 1 326 ? 16.919 -8.879 -14.128 1.00 89.12 326 ALA A CA 1
ATOM 2513 C C . ALA A 1 326 ? 16.631 -8.679 -15.616 1.00 89.12 326 ALA A C 1
ATOM 2515 O O . ALA A 1 326 ? 16.003 -9.494 -16.290 1.00 89.12 326 ALA A O 1
ATOM 2516 N N . VAL A 1 327 ? 17.153 -7.565 -16.116 1.00 90.88 327 VAL A N 1
ATOM 2517 C CA . VAL A 1 327 ? 17.273 -7.283 -17.537 1.00 90.88 327 VAL A CA 1
ATOM 2518 C C . VAL A 1 327 ? 18.735 -6.951 -17.814 1.00 90.88 327 VAL A C 1
ATOM 2520 O O . VAL A 1 327 ? 19.306 -6.069 -17.166 1.00 90.88 327 VAL A O 1
ATOM 2523 N N . GLU A 1 328 ? 19.341 -7.655 -18.760 1.00 91.69 328 GLU A N 1
ATOM 2524 C CA . GLU A 1 328 ? 20.719 -7.436 -19.194 1.00 91.69 328 GLU A CA 1
ATOM 2525 C C . GLU A 1 328 ? 20.717 -6.621 -20.485 1.00 91.69 328 GLU A C 1
ATOM 2527 O O . GLU A 1 328 ? 19.931 -6.885 -21.391 1.00 91.69 328 GLU A O 1
ATOM 2532 N N . VAL A 1 329 ? 21.581 -5.609 -20.573 1.00 91.25 329 VAL A N 1
ATOM 2533 C CA . VAL A 1 329 ? 21.644 -4.712 -21.734 1.00 91.25 329 VAL A CA 1
ATOM 2534 C C . VAL A 1 329 ? 23.008 -4.800 -22.374 1.00 91.25 329 VAL A C 1
ATOM 2536 O O . VAL A 1 329 ? 24.014 -4.479 -21.740 1.00 91.25 329 VAL A O 1
ATOM 2539 N N . GLU A 1 330 ? 23.019 -5.130 -23.654 1.00 90.62 330 GLU A N 1
ATOM 2540 C CA . GLU A 1 330 ? 24.163 -4.938 -24.524 1.00 90.62 330 GLU A CA 1
ATOM 2541 C C . GLU A 1 330 ? 24.034 -3.592 -25.247 1.00 90.62 330 GLU A C 1
ATOM 2543 O O . GLU A 1 330 ? 22.953 -3.200 -25.699 1.00 90.62 330 GLU A O 1
ATOM 2548 N N . TYR A 1 331 ? 25.128 -2.836 -25.316 1.00 89.88 331 TYR A N 1
ATOM 2549 C CA . TYR A 1 331 ? 25.131 -1.499 -25.900 1.00 89.88 331 TYR A CA 1
ATOM 2550 C C . TYR A 1 331 ? 26.494 -1.131 -26.479 1.00 89.88 331 TYR A C 1
ATOM 2552 O O . TYR A 1 331 ? 27.534 -1.631 -26.048 1.00 89.88 331 TYR A O 1
ATOM 2560 N N . HIS A 1 332 ? 26.486 -0.173 -27.407 1.00 87.81 332 HIS A N 1
ATOM 2561 C CA . HIS A 1 332 ? 27.698 0.468 -27.908 1.00 87.81 332 HIS A CA 1
ATOM 2562 C C . HIS A 1 332 ? 27.695 1.978 -27.631 1.00 87.81 332 HIS A C 1
ATOM 2564 O O . HIS A 1 332 ? 26.657 2.633 -27.790 1.00 87.81 332 HIS A O 1
ATOM 2570 N N . PRO A 1 333 ? 28.843 2.557 -27.234 1.00 84.69 333 PRO A N 1
ATOM 2571 C CA . PRO A 1 333 ? 28.999 4.001 -27.142 1.00 84.69 333 PRO A CA 1
ATOM 2572 C C . PRO A 1 333 ? 28.978 4.637 -28.538 1.00 84.69 333 PRO A C 1
ATOM 2574 O O . PRO A 1 333 ? 29.471 4.072 -29.516 1.00 84.69 333 PRO A O 1
ATOM 2577 N N . ALA A 1 334 ? 28.428 5.844 -28.637 1.00 72.94 334 ALA A N 1
ATOM 2578 C CA . ALA A 1 334 ? 28.437 6.614 -29.871 1.00 72.94 334 ALA A CA 1
ATOM 2579 C C . ALA A 1 334 ? 29.878 6.965 -30.275 1.00 72.94 334 ALA A C 1
ATOM 2581 O O . ALA A 1 334 ? 30.651 7.481 -29.467 1.00 72.94 334 ALA A O 1
ATOM 2582 N N . GLY A 1 335 ? 30.221 6.710 -31.541 1.00 62.41 335 GLY A N 1
ATOM 2583 C CA . GLY A 1 335 ? 31.553 6.964 -32.100 1.00 62.41 335 GLY A CA 1
ATOM 2584 C C . GLY A 1 335 ? 32.419 5.719 -32.317 1.00 62.41 335 GLY A C 1
ATOM 2585 O O . GLY A 1 335 ? 33.536 5.858 -32.806 1.00 62.41 335 GLY A O 1
ATOM 2586 N N . TRP A 1 336 ? 31.925 4.519 -32.000 1.00 47.53 336 TRP A N 1
ATOM 2587 C CA . TRP A 1 336 ? 32.507 3.272 -32.508 1.00 47.53 336 TRP A CA 1
ATOM 2588 C C . TRP A 1 336 ? 32.059 3.050 -33.962 1.00 47.53 336 TRP A C 1
ATOM 2590 O O . TRP A 1 336 ? 30.858 2.996 -34.230 1.00 47.53 336 TRP A O 1
ATOM 2600 N N . GLN A 1 337 ? 33.024 2.998 -34.888 1.00 41.16 337 GLN A N 1
ATOM 2601 C CA . GLN A 1 337 ? 32.842 2.519 -36.265 1.00 41.16 337 GLN A CA 1
ATOM 2602 C C . GLN A 1 337 ? 33.136 1.028 -36.348 1.00 41.16 337 GLN A C 1
ATOM 2604 O O . GLN A 1 337 ? 34.123 0.605 -35.703 1.00 41.16 337 GLN A O 1
#

Secondary structure (DSSP, 8-state):
--TTEEEEPBTTBTT--S-BTTTTBEEEE---TTS---SEEEEE-SSSEEEEESSEEEEEEE--TTS-EEEEEEEES---SSTTSEEEETTEEEEEETTEEEEE-SS-EEESSTTTTHHHHHHHB-GGGGGG-EEEEETTTTEEEEEE-BTT--STT---EEEEEETTTTEEEEEE---SEEEEEEP----GGGSTTT-S-GGG-SS-TT-HHHHS--EEEEEE-TTS-EEES-SSPPPEEEEPPPB-SSTTS-EEEEEEEEEEE-TT-EEEEEEEEESSTTSPPEE---EE--TTSEEE-GGG---BSEEEEEEEEES--SEEEEEEEEEEETT--